Protein AF-0000000083415207 (afdb_homodimer)

Secondary structure (DSSP, 8-state):
-HHHHHHHSTT-TTPPPPPHHHHH-GGGGTT-TTT-TTHHHHHHHHTTPPPPS-S-PPPHHHHHHHHHHHHHHHHHHHTTSHHHHHHHHHHHHTTTT-B--BGGGTT-B-EEE-S-SSTTT-B-EEEETTTTEEE--SSHHHHTSBGGGTTTTHHHHHHHH-GGGPPPPP------GGG--/-HHHHHHHSTT-TTPPPPPHHHHH-GGGGTT-TTT-TTHHHHHHHHTTPPPPS-S-PPPHHHHHHHHHHHHHHHHHHHTTSHHHHHHHHHHHHTTTT-B--BGGG-S-B-EEE-S-SSTTT-B-EEEETTTTEEE--SSHHHHTSBGGGTTTTHHHHHHHH-GGGPPPPP------GGG--

InterPro domains:
  IPR000704 Casein kinase II, regulatory subunit [PF01214] (2-177)
  IPR000704 Casein kinase II, regulatory subunit [PR00472] (1-17)
  IPR000704 Casein kinase II, regulatory subunit [PR00472] (18-32)
  IPR000704 Casein kinase II, regulatory subunit [PR00472] (71-92)
  IPR000704 Casein kinase II, regulatory subunit [PR00472] (96-117)
  IPR000704 Casein kinase II, regulatory subunit [PR00472] (118-139)
  IPR000704 Casein kinase II, regulatory subunit [PR00472] (146-163)
  IPR000704 Casein kinase II, regulatory subunit [PS01101] (100-131)
  IPR000704 Casein kinase II, regulatory subunit [PTHR11740] (2-177)
  IPR000704 Casein kinase II, regulatory subunit [SM01085] (1-179)
  IPR016149 Casein kinase II, regulatory subunit, N-terminal [G3DSA:1.10.1820.10] (1-96)
  IPR035991 Casein kinase II subunit beta-like [SSF57798] (2-178)

Structure (mmCIF, N/CA/C/O backbone):
data_AF-0000000083415207-model_v1
#
loop_
_entity.id
_entity.type
_entity.pdbx_description
1 polymer 'Casein kinase II subunit beta'
#
loop_
_atom_site.group_PDB
_atom_site.id
_atom_site.type_symbol
_atom_site.label_atom_id
_atom_site.label_alt_id
_atom_site.label_comp_id
_atom_site.label_asym_id
_atom_site.label_entity_id
_atom_site.label_seq_id
_atom_site.pdbx_PDB_ins_code
_atom_site.Cartn_x
_atom_site.Cartn_y
_atom_site.Cartn_z
_atom_site.occupancy
_atom_site.B_iso_or_equiv
_atom_site.auth_seq_id
_atom_site.auth_comp_id
_atom_site.auth_asym_id
_atom_site.auth_atom_id
_atom_site.pdbx_PDB_model_num
ATOM 1 N N . ALA A 1 1 ? -7.41 17 28.047 1 91.94 1 ALA A N 1
ATOM 2 C CA . ALA A 1 1 ? -6.883 17.953 27.078 1 91.94 1 ALA A CA 1
ATOM 3 C C . ALA A 1 1 ? -7.156 17.5 25.656 1 91.94 1 ALA A C 1
ATOM 5 O O . ALA A 1 1 ? -7.074 16.297 25.344 1 91.94 1 ALA A O 1
ATOM 6 N N . TRP A 1 2 ? -7.668 18.375 24.875 1 97.12 2 TRP A N 1
ATOM 7 C CA . TRP A 1 2 ? -8.164 18.062 23.531 1 97.12 2 TRP A CA 1
ATOM 8 C C . TRP A 1 2 ? -7.039 17.547 22.641 1 97.12 2 TRP A C 1
ATOM 10 O O . TRP A 1 2 ? -7.23 16.578 21.891 1 97.12 2 TRP A O 1
ATOM 20 N N . ILE A 1 3 ? -5.844 18.125 22.781 1 98.19 3 ILE A N 1
ATOM 21 C CA . ILE A 1 3 ? -4.758 17.797 21.859 1 98.19 3 ILE A CA 1
ATOM 22 C C . ILE A 1 3 ? -4.328 16.344 22.062 1 98.19 3 ILE A C 1
ATOM 24 O O . ILE A 1 3 ? -4.305 15.57 21.094 1 98.19 3 ILE A O 1
ATOM 28 N N . PRO A 1 4 ? -3.973 15.914 23.281 1 97.88 4 PRO A N 1
ATOM 29 C CA . PRO A 1 4 ? -3.623 14.5 23.469 1 97.88 4 PRO A CA 1
ATOM 30 C C . PRO A 1 4 ? -4.754 13.555 23.062 1 97.88 4 PRO A C 1
ATOM 32 O O . PRO A 1 4 ? -4.504 12.492 22.484 1 97.88 4 PRO A O 1
ATOM 35 N N . TRP A 1 5 ? -5.938 13.945 23.375 1 97.5 5 TRP A N 1
ATOM 36 C CA . TRP A 1 5 ? -7.086 13.141 22.984 1 97.5 5 TRP A CA 1
ATOM 37 C C . TRP A 1 5 ? -7.148 12.977 21.469 1 97.5 5 TRP A C 1
ATOM 39 O O . TRP A 1 5 ? -7.301 11.859 20.953 1 97.5 5 TRP A O 1
ATOM 49 N N . PHE A 1 6 ? -7.102 14.078 20.734 1 98.06 6 PHE A N 1
ATOM 50 C CA . PHE A 1 6 ? -7.18 14.078 19.281 1 98.06 6 PHE A CA 1
ATOM 51 C C . PHE A 1 6 ? -6.086 13.195 18.688 1 98.06 6 PHE A C 1
ATOM 53 O O . PHE A 1 6 ? -6.355 12.375 17.797 1 98.06 6 PHE A O 1
ATOM 60 N N . CYS A 1 7 ? -4.824 13.32 19.188 1 97.75 7 CYS A N 1
ATOM 61 C CA . CYS A 1 7 ? -3.672 12.633 18.625 1 97.75 7 CYS A CA 1
ATOM 62 C C . CYS A 1 7 ? -3.719 11.141 18.938 1 97.75 7 CYS A C 1
ATOM 64 O O . CYS A 1 7 ? -3.035 10.344 18.297 1 97.75 7 CYS A O 1
ATOM 66 N N . LYS A 1 8 ? -4.527 10.758 19.875 1 96.56 8 LYS A N 1
ATOM 67 C CA . LYS A 1 8 ? -4.633 9.352 20.266 1 96.56 8 LYS A CA 1
ATOM 68 C C . LYS A 1 8 ? -5.773 8.656 19.531 1 96.56 8 LYS A C 1
ATOM 70 O O . LYS A 1 8 ? -5.875 7.426 19.562 1 96.56 8 LYS A O 1
ATOM 75 N N . GLN A 1 9 ? -6.562 9.453 18.844 1 96.69 9 GLN A N 1
ATOM 76 C CA . GLN A 1 9 ? -7.652 8.852 18.078 1 96.69 9 GLN A CA 1
ATOM 77 C C . GLN A 1 9 ? -7.109 7.98 16.953 1 96.69 9 GLN A C 1
ATOM 79 O O . GLN A 1 9 ? -6.094 8.312 16.328 1 96.69 9 GLN A O 1
ATOM 84 N N . ARG A 1 10 ? -7.859 6.875 16.641 1 96.31 10 ARG A N 1
ATOM 85 C CA . ARG A 1 10 ? -7.516 6.047 15.484 1 96.31 10 ARG A CA 1
ATOM 86 C C . ARG A 1 10 ? -7.535 6.863 14.203 1 96.31 10 ARG A C 1
ATOM 88 O O . ARG A 1 10 ? -8.484 7.602 13.938 1 96.31 10 ARG A O 1
ATOM 95 N N . GLY A 1 11 ? -6.441 6.797 13.484 1 97.19 11 GLY A N 1
ATOM 96 C CA . GLY A 1 11 ? -6.352 7.547 12.242 1 97.19 11 GLY A CA 1
ATOM 97 C C . GLY A 1 11 ? -5.523 8.812 12.367 1 97.19 11 GLY A C 1
ATOM 98 O O . GLY A 1 11 ? -5.133 9.406 11.367 1 97.19 11 GLY A O 1
ATOM 99 N N . ASN A 1 12 ? -5.293 9.203 13.586 1 97.94 12 ASN A N 1
ATOM 100 C CA . ASN A 1 12 ? -4.555 10.445 13.805 1 97.94 12 ASN A CA 1
ATOM 101 C C . ASN A 1 12 ? -3.119 10.172 14.242 1 97.94 12 ASN A C 1
ATOM 103 O O . ASN A 1 12 ? -2.447 11.062 14.766 1 97.94 12 ASN A O 1
ATOM 107 N N . GLU A 1 13 ? -2.658 8.93 13.984 1 97.56 13 GLU A N 1
ATOM 108 C CA . GLU A 1 13 ? -1.355 8.484 14.469 1 97.56 13 GLU A CA 1
ATOM 109 C C . GLU A 1 13 ? -0.225 9.281 13.82 1 97.56 13 GLU A C 1
ATOM 111 O O . GLU A 1 13 ? 0.864 9.398 14.391 1 97.56 13 GLU A O 1
ATOM 116 N N . PHE A 1 14 ? -0.529 9.906 12.672 1 98.62 14 PHE A N 1
ATOM 117 C CA . PHE A 1 14 ? 0.519 10.633 11.969 1 98.62 14 PHE A CA 1
ATOM 118 C C . PHE A 1 14 ? 0.828 11.945 12.672 1 98.62 14 PHE A C 1
ATOM 120 O O . PHE A 1 14 ? 1.913 12.508 12.5 1 98.62 14 PHE A O 1
ATOM 127 N N . PHE A 1 15 ? -0.102 12.477 13.461 1 98.88 15 PHE A N 1
ATOM 128 C CA . PHE A 1 15 ? 0.066 13.773 14.094 1 98.88 15 PHE A CA 1
ATOM 129 C C . PHE A 1 15 ? 0.983 13.672 15.312 1 98.88 15 PHE A C 1
ATOM 131 O O . PHE A 1 15 ? 1.015 12.641 15.984 1 98.88 15 PHE A O 1
ATOM 138 N N . CYS A 1 16 ? 1.728 14.602 15.523 1 98.81 16 CYS A N 1
ATOM 139 C CA . CYS A 1 16 ? 2.355 14.797 16.828 1 98.81 16 CYS A CA 1
ATOM 140 C C . CYS A 1 16 ? 1.629 15.859 17.625 1 98.81 16 CYS A C 1
ATOM 142 O O . CYS A 1 16 ? 0.787 16.578 17.094 1 98.81 16 CYS A O 1
ATOM 144 N N . GLU A 1 17 ? 1.893 15.867 18.875 1 98.75 17 GLU A N 1
ATOM 145 C CA . GLU A 1 17 ? 1.257 16.859 19.75 1 98.75 17 GLU A CA 1
ATOM 146 C C . GLU A 1 17 ? 1.955 18.203 19.656 1 98.75 17 GLU A C 1
ATOM 148 O O . GLU A 1 17 ? 3.135 18.328 19.984 1 98.75 17 GLU A O 1
ATOM 153 N N . VAL A 1 18 ? 1.217 19.172 19.172 1 98.75 18 VAL A N 1
ATOM 154 C CA . VAL A 1 18 ? 1.746 20.531 19.109 1 98.75 18 VAL A CA 1
ATOM 155 C C . VAL A 1 18 ? 1.811 21.125 20.516 1 98.75 18 VAL A C 1
ATOM 157 O O . VAL A 1 18 ? 0.855 21.031 21.281 1 98.75 18 VAL A O 1
ATOM 160 N N . ASP A 1 19 ? 2.914 21.781 20.781 1 98.12 19 ASP A N 1
ATOM 161 C CA . ASP A 1 19 ? 3.033 22.453 22.078 1 98.12 19 ASP A CA 1
ATOM 162 C C . ASP A 1 19 ? 2.014 23.578 22.203 1 98.12 19 ASP A C 1
ATOM 164 O O . ASP A 1 19 ? 1.874 24.406 21.312 1 98.12 19 ASP A O 1
ATOM 168 N N . GLU A 1 20 ? 1.385 23.641 23.359 1 96.94 20 GLU A N 1
ATOM 169 C CA . GLU A 1 20 ? 0.386 24.688 23.562 1 96.94 20 GLU A CA 1
ATOM 170 C C . GLU A 1 20 ? 1.01 26.078 23.453 1 96.94 20 GLU A C 1
ATOM 172 O O . GLU A 1 20 ? 0.375 27 22.953 1 96.94 20 GLU A O 1
ATOM 177 N N . ASP A 1 21 ? 2.23 26.203 23.984 1 97.25 21 ASP A N 1
ATOM 178 C CA . ASP A 1 21 ? 2.91 27.484 23.922 1 97.25 21 ASP A CA 1
ATOM 179 C C . ASP A 1 21 ? 3.031 27.969 22.469 1 97.25 21 ASP A C 1
ATOM 181 O O . ASP A 1 21 ? 2.955 29.172 22.203 1 97.25 21 ASP A O 1
ATOM 185 N N . TYR A 1 22 ? 3.236 27.062 21.578 1 98.38 22 TYR A N 1
ATOM 186 C CA . TYR A 1 22 ? 3.316 27.391 20.156 1 98.38 22 TYR A CA 1
ATOM 187 C C . TYR A 1 22 ? 1.992 27.953 19.656 1 98.38 22 TYR A C 1
ATOM 189 O O . TYR A 1 22 ? 1.97 28.922 18.891 1 98.38 22 TYR A O 1
ATOM 197 N N . ILE A 1 23 ? 0.921 27.375 20.094 1 98.06 23 ILE A N 1
ATOM 198 C CA . ILE A 1 23 ? -0.406 27.75 19.625 1 98.06 23 ILE A CA 1
ATOM 199 C C . ILE A 1 23 ? -0.823 29.078 20.25 1 98.06 23 ILE A C 1
ATOM 201 O O . ILE A 1 23 ? -1.54 29.859 19.641 1 98.06 23 ILE A O 1
ATOM 205 N N . HIS A 1 24 ? -0.327 29.359 21.453 1 96.62 24 HIS A N 1
ATOM 206 C CA . HIS A 1 24 ? -0.673 30.594 22.125 1 96.62 24 HIS A CA 1
ATOM 207 C C . HIS A 1 24 ? -0.024 31.797 21.438 1 96.62 24 HIS A C 1
ATOM 209 O O . HIS A 1 24 ? -0.47 32.938 21.609 1 96.62 24 HIS A O 1
ATOM 215 N N . ASP A 1 25 ? 1.032 31.547 20.719 1 96.75 25 ASP A N 1
ATOM 216 C CA . ASP A 1 25 ? 1.683 32.625 19.969 1 96.75 25 ASP A CA 1
ATOM 217 C C . ASP A 1 25 ? 0.901 32.969 18.703 1 96.75 25 ASP A C 1
ATOM 219 O O . ASP A 1 25 ? 0.961 32.219 17.719 1 96.75 25 ASP A O 1
ATOM 223 N N . LYS A 1 26 ? 0.283 34.062 18.656 1 94.19 26 LYS A N 1
ATOM 224 C CA . LYS A 1 26 ? -0.594 34.5 17.578 1 94.19 26 LYS A CA 1
ATOM 225 C C . LYS A 1 26 ? 0.169 34.594 16.25 1 94.19 26 LYS A C 1
ATOM 227 O O . LYS A 1 26 ? -0.413 34.406 15.18 1 94.19 26 LYS A O 1
ATOM 232 N N . PHE A 1 27 ? 1.432 34.844 16.375 1 95.69 27 PHE A N 1
ATOM 233 C CA . PHE A 1 27 ? 2.248 34.969 15.172 1 95.69 27 PHE A CA 1
ATOM 234 C C . PHE A 1 27 ? 2.234 33.656 14.391 1 95.69 27 PHE A C 1
ATOM 236 O O . PHE A 1 27 ? 2.215 33.656 13.156 1 95.69 27 PHE A O 1
ATOM 243 N N . ASN A 1 28 ? 2.281 32.562 15.125 1 96.81 28 ASN A N 1
ATOM 244 C CA . ASN A 1 28 ? 2.311 31.25 14.492 1 96.81 28 ASN A CA 1
ATOM 245 C C . ASN A 1 28 ? 0.979 30.922 13.82 1 96.81 28 ASN A C 1
ATOM 247 O O . ASN A 1 28 ? 0.892 29.984 13.031 1 96.81 28 ASN A O 1
ATOM 251 N N . LEU A 1 29 ? -0.089 31.656 14.047 1 97.12 29 LEU A N 1
ATOM 252 C CA . LEU A 1 29 ? -1.431 31.328 13.578 1 97.12 29 LEU A CA 1
ATOM 253 C C . LEU A 1 29 ? -1.877 32.312 12.5 1 97.12 29 LEU A C 1
ATOM 255 O O . LEU A 1 29 ? -3.008 32.219 12.008 1 97.12 29 LEU A O 1
ATOM 259 N N . ASN A 1 30 ? -0.987 33.188 12.055 1 94.44 30 ASN A N 1
ATOM 260 C CA . ASN A 1 30 ? -1.333 34.188 11.078 1 94.44 30 ASN A CA 1
ATOM 261 C C . ASN A 1 30 ? -1.922 33.594 9.812 1 94.44 30 ASN A C 1
ATOM 263 O O . ASN A 1 30 ? -1.4 32.594 9.289 1 94.44 30 ASN A O 1
ATOM 267 N N . PHE A 1 31 ? -3.064 34.125 9.367 1 93.5 31 PHE A N 1
ATOM 268 C CA . PHE A 1 31 ? -3.697 33.844 8.078 1 93.5 31 PHE A CA 1
ATOM 269 C C . PHE A 1 31 ? -4.43 32.5 8.109 1 93.5 31 PHE A C 1
ATOM 271 O O . PHE A 1 31 ? -4.93 32.031 7.082 1 93.5 31 PHE A O 1
ATOM 278 N N . LEU A 1 32 ? -4.582 31.828 9.281 1 95.88 32 LEU A N 1
ATOM 279 C CA . LEU A 1 32 ? -5.266 30.531 9.344 1 95.88 32 LEU A CA 1
ATOM 280 C C . LEU A 1 32 ? -6.773 30.734 9.492 1 95.88 32 LEU A C 1
ATOM 282 O O . LEU A 1 32 ? -7.547 29.797 9.234 1 95.88 32 LEU A O 1
ATOM 286 N N . ASP A 1 33 ? -7.16 31.938 9.945 1 93.88 33 ASP A N 1
ATOM 287 C CA . ASP A 1 33 ? -8.57 32.219 10.18 1 93.88 33 ASP A CA 1
ATOM 288 C C . ASP A 1 33 ? -9.359 32.219 8.875 1 93.88 33 ASP A C 1
ATOM 290 O O . ASP A 1 33 ? -10.555 31.922 8.867 1 93.88 33 ASP A O 1
ATOM 294 N N . SER A 1 34 ? -8.695 32.469 7.766 1 93.62 34 SER A N 1
ATOM 295 C CA . SER A 1 34 ? -9.367 32.5 6.469 1 93.62 34 SER A CA 1
ATOM 296 C C . SER A 1 34 ? -9.758 31.078 6.023 1 93.62 34 SER A C 1
ATOM 298 O O . SER A 1 34 ? -10.727 30.906 5.277 1 93.62 34 SER A O 1
ATOM 300 N N . ASP A 1 35 ? -9.133 30.047 6.504 1 93.94 35 ASP A N 1
ATOM 301 C CA . ASP A 1 35 ? -9.328 28.688 6.031 1 93.94 35 ASP A CA 1
ATOM 302 C C . ASP A 1 35 ? -10.258 27.906 6.961 1 93.94 35 ASP A C 1
ATOM 304 O O . ASP A 1 35 ? -10.703 26.812 6.625 1 93.94 35 ASP A O 1
ATOM 308 N N . VAL A 1 36 ? -10.555 28.484 8.125 1 95.88 36 VAL A N 1
ATOM 309 C CA . VAL A 1 36 ? -11.258 27.688 9.133 1 95.88 36 VAL A CA 1
ATOM 310 C C . VAL A 1 36 ? -12.508 28.438 9.602 1 95.88 36 VAL A C 1
ATOM 312 O O . VAL A 1 36 ? -12.43 29.578 10.047 1 95.88 36 VAL A O 1
ATOM 315 N N . SER A 1 37 ? -13.586 27.734 9.508 1 92.38 37 SER A N 1
ATOM 316 C CA . SER A 1 37 ? -14.812 28.25 10.094 1 92.38 37 SER A CA 1
ATOM 317 C C . SER A 1 37 ? -14.781 28.172 11.617 1 92.38 37 SER A C 1
ATOM 319 O O . SER A 1 37 ? -14.086 27.312 12.18 1 92.38 37 SER A O 1
ATOM 321 N N . ASN A 1 38 ? -15.516 29.156 12.25 1 91.88 38 ASN A N 1
ATOM 322 C CA . ASN A 1 38 ? -15.594 29.156 13.711 1 91.88 38 ASN A CA 1
ATOM 323 C C . ASN A 1 38 ? -14.203 29.156 14.344 1 91.88 38 ASN A C 1
ATOM 325 O O . ASN A 1 38 ? -13.93 28.391 15.258 1 91.88 38 ASN A O 1
ATOM 329 N N . TYR A 1 39 ? -13.359 29.938 13.758 1 94.5 39 TYR A N 1
ATOM 330 C CA . TYR A 1 39 ? -11.945 29.984 14.109 1 94.5 39 TYR A CA 1
ATOM 331 C C . TYR A 1 39 ? -11.758 30.156 15.609 1 94.5 39 TYR A C 1
ATOM 333 O O . TYR A 1 39 ? -11.078 29.375 16.266 1 94.5 39 TYR A O 1
ATOM 341 N N . ARG A 1 40 ? -12.344 31.156 16.188 1 92.69 40 ARG A N 1
ATOM 342 C CA . ARG A 1 40 ? -12.172 31.484 17.594 1 92.69 40 ARG A CA 1
ATOM 343 C C . ARG A 1 40 ? -12.625 30.328 18.484 1 92.69 40 ARG A C 1
ATOM 345 O O . ARG A 1 40 ? -11.914 29.922 19.406 1 92.69 40 ARG A O 1
ATOM 352 N N . ARG A 1 41 ? -13.789 29.797 18.188 1 93.31 41 ARG A N 1
ATOM 353 C CA . ARG A 1 41 ? -14.32 28.688 18.953 1 93.31 41 ARG A CA 1
ATOM 354 C C . ARG A 1 41 ? -13.453 27.438 18.812 1 93.31 41 ARG A C 1
ATOM 356 O O . ARG A 1 41 ? -13.266 26.688 19.766 1 93.31 41 ARG A O 1
ATOM 363 N N . SER A 1 42 ? -12.953 27.234 17.625 1 95.62 42 SER A N 1
ATOM 364 C CA . SER A 1 42 ? -12.07 26.094 17.375 1 95.62 42 SER A CA 1
ATOM 365 C C . SER A 1 42 ? -10.797 26.203 18.203 1 95.62 42 SER A C 1
ATOM 367 O O . SER A 1 42 ? -10.344 25.203 18.781 1 95.62 42 SER A O 1
ATOM 369 N N . LEU A 1 43 ? -10.289 27.406 18.25 1 95.75 43 LEU A N 1
ATOM 370 C CA . LEU A 1 43 ? -9.078 27.625 19.031 1 95.75 43 LEU A CA 1
ATOM 371 C C . LEU A 1 43 ? -9.344 27.375 20.516 1 95.75 43 LEU A C 1
ATOM 373 O O . LEU A 1 43 ? -8.5 26.781 21.203 1 95.75 43 LEU A O 1
ATOM 377 N N . GLU A 1 44 ? -10.508 27.766 20.969 1 94.38 44 GLU A N 1
ATOM 378 C CA . GLU A 1 44 ? -10.898 27.531 22.359 1 94.38 44 GLU A CA 1
ATOM 379 C C . GLU A 1 44 ? -11 26.031 22.656 1 94.38 44 GLU A C 1
ATOM 381 O O . GLU A 1 44 ? -10.578 25.578 23.734 1 94.38 44 GLU A O 1
ATOM 386 N N . VAL A 1 45 ? -11.523 25.297 21.719 1 95.12 45 VAL A N 1
ATOM 387 C CA . VAL A 1 45 ? -11.656 23.844 21.875 1 95.12 45 VAL A CA 1
ATOM 388 C C . VAL A 1 45 ? -10.273 23.203 21.969 1 95.12 45 VAL A C 1
ATOM 390 O O . VAL A 1 45 ? -10.008 22.422 22.875 1 95.12 45 VAL A O 1
ATOM 393 N N . ILE A 1 46 ? -9.344 23.625 21.078 1 97.44 46 ILE A N 1
ATOM 394 C CA . ILE A 1 46 ? -8.008 23.047 20.984 1 97.44 46 ILE A CA 1
ATOM 395 C C . ILE A 1 46 ? -7.234 23.328 22.266 1 97.44 46 ILE A C 1
ATOM 397 O O . ILE A 1 46 ? -6.523 22.453 22.766 1 97.44 46 ILE A O 1
ATOM 401 N N . LEU A 1 47 ? -7.453 24.5 22.781 1 96.56 47 LEU A N 1
ATOM 402 C CA . LEU A 1 47 ? -6.676 24.922 23.953 1 96.56 47 LEU A CA 1
ATOM 403 C C . LEU A 1 47 ? -7.426 24.641 25.234 1 96.56 47 LEU A C 1
ATOM 405 O O . LEU A 1 47 ? -6.957 25 26.328 1 96.56 47 LEU A O 1
ATOM 409 N N . ASP A 1 48 ? -8.57 23.953 25.109 1 94.75 48 ASP A N 1
ATOM 410 C CA . ASP A 1 48 ? -9.398 23.594 26.25 1 94.75 48 ASP A CA 1
ATOM 411 C C . ASP A 1 48 ? -9.789 24.828 27.062 1 94.75 48 ASP A C 1
ATOM 413 O O . ASP A 1 48 ? -9.656 24.844 28.281 1 94.75 48 ASP A O 1
ATOM 417 N N . LEU A 1 49 ? -10.141 25.844 26.375 1 89.56 49 LEU A N 1
ATOM 418 C CA . LEU A 1 49 ? -10.57 27.078 27.016 1 89.56 49 LEU A CA 1
ATOM 419 C C . LEU A 1 49 ? -12.086 27.141 27.109 1 89.56 49 LEU A C 1
ATOM 421 O O . LEU A 1 49 ? -12.797 26.531 26.312 1 89.56 49 LEU A O 1
ATOM 425 N N . GLU A 1 50 ? -12.547 27.75 28.094 1 85 50 GLU A N 1
ATOM 426 C CA . GLU A 1 50 ? -13.984 27.984 28.234 1 85 50 GLU A CA 1
ATOM 427 C C . GLU A 1 50 ? -14.5 28.938 27.172 1 85 50 GLU A C 1
ATOM 429 O O . GLU A 1 50 ? -13.875 29.953 26.875 1 85 50 GLU A O 1
ATOM 434 N N . PRO A 1 51 ? -15.664 28.406 26.516 1 82.19 51 PRO A N 1
ATOM 435 C CA . PRO A 1 51 ? -16.219 29.281 25.484 1 82.19 51 PRO A CA 1
ATOM 436 C C . PRO A 1 51 ? -16.562 30.672 26.016 1 82.19 51 PRO A C 1
ATOM 438 O O . PRO A 1 51 ? -17 30.797 27.172 1 82.19 51 PRO A O 1
ATOM 441 N N . GLU A 1 52 ? -16.172 31.625 25.344 1 73.81 52 GLU A N 1
ATOM 442 C CA . GLU A 1 52 ? -16.609 32.969 25.734 1 73.81 52 GLU A CA 1
ATOM 443 C C . GLU A 1 52 ? -18.109 33.156 25.5 1 73.81 52 GLU A C 1
ATOM 445 O O . GLU A 1 52 ? -18.688 32.531 24.594 1 73.81 52 GLU A O 1
ATOM 450 N N . SER A 1 53 ? -19.031 33.5 26.562 1 63.94 53 SER A N 1
ATOM 451 C CA . SER A 1 53 ? -20.453 33.594 26.828 1 63.94 53 SER A CA 1
ATOM 452 C C . SER A 1 53 ? -21.203 34.125 25.609 1 63.94 53 SER A C 1
ATOM 454 O O . SER A 1 53 ? -22.438 34.156 25.609 1 63.94 53 SER A O 1
ATOM 456 N N . GLY A 1 54 ? -20.531 34.156 24.406 1 59.19 54 GLY A N 1
ATOM 457 C CA . GLY A 1 54 ? -21.312 34.906 23.422 1 59.19 54 GLY A CA 1
ATOM 458 C C . GLY A 1 54 ? -22.156 34 22.531 1 59.19 54 GLY A C 1
ATOM 459 O O . GLY A 1 54 ? -22.812 33.062 23.016 1 59.19 54 GLY A O 1
ATOM 460 N N . SER A 1 55 ? -21.875 33.844 21.219 1 61.19 55 SER A N 1
ATOM 461 C CA . SER A 1 55 ? -22.703 33.375 20.109 1 61.19 55 SER A CA 1
ATOM 462 C C . SER A 1 55 ? -23.078 31.891 20.266 1 61.19 55 SER A C 1
ATOM 464 O O . SER A 1 55 ? -22.391 31.156 20.969 1 61.19 55 SER A O 1
ATOM 466 N N . ASP A 1 56 ? -24.344 31.531 19.859 1 66.88 56 ASP A N 1
ATOM 467 C CA . ASP A 1 56 ? -24.844 30.156 19.797 1 66.88 56 ASP A CA 1
ATOM 468 C C . ASP A 1 56 ? -23.812 29.219 19.188 1 66.88 56 ASP A C 1
ATOM 470 O O . ASP A 1 56 ? -23.375 29.438 18.047 1 66.88 56 ASP A O 1
ATOM 474 N N . PRO A 1 57 ? -23.297 28.406 20.047 1 72.88 57 PRO A N 1
ATOM 475 C CA . PRO A 1 57 ? -22.25 27.516 19.547 1 72.88 57 PRO A CA 1
ATOM 476 C C . PRO A 1 57 ? -22.703 26.703 18.344 1 72.88 57 PRO A C 1
ATOM 478 O O . PRO A 1 57 ? -23.875 26.312 18.25 1 72.88 57 PRO A O 1
ATOM 481 N N . PRO A 1 58 ? -21.953 26.75 17.297 1 82.44 58 PRO A N 1
ATOM 482 C CA . PRO A 1 58 ? -22.25 25.859 16.172 1 82.44 58 PRO A CA 1
ATOM 483 C C . PRO A 1 58 ? -22.484 24.406 16.625 1 82.44 58 PRO A C 1
ATOM 485 O O . PRO A 1 58 ? -22.141 24.062 17.766 1 82.44 58 PRO A O 1
ATOM 488 N N . PRO A 1 59 ? -23.203 23.688 15.789 1 88.38 59 PRO A N 1
ATOM 489 C CA . PRO A 1 59 ? -23.328 22.266 16.109 1 88.38 59 PRO A CA 1
ATOM 490 C C . PRO A 1 59 ? -22 21.609 16.469 1 88.38 59 PRO A C 1
ATOM 492 O O . PRO A 1 59 ? -20.969 21.938 15.867 1 88.38 59 PRO A O 1
ATOM 495 N N . GLU A 1 60 ? -22.031 20.734 17.344 1 87.25 60 GLU A N 1
ATOM 496 C CA . GLU A 1 60 ? -20.844 20.094 17.906 1 87.25 60 GLU A CA 1
ATOM 497 C C . GLU A 1 60 ? -20.016 19.438 16.797 1 87.25 60 GLU A C 1
ATOM 499 O O . GLU A 1 60 ? -18.781 19.516 16.828 1 87.25 60 GLU A O 1
ATOM 504 N N . GLY A 1 61 ? -20.719 18.844 15.883 1 91.56 61 GLY A N 1
ATOM 505 C CA . GLY A 1 61 ? -20.016 18.172 14.797 1 91.56 61 GLY A CA 1
ATOM 506 C C . GLY A 1 61 ? -19.234 19.141 13.914 1 91.56 61 GLY A C 1
ATOM 507 O O . GLY A 1 61 ? -18.078 18.859 13.562 1 91.56 61 GLY A O 1
ATOM 508 N N . GLU A 1 62 ? -19.844 20.172 13.617 1 92.81 62 GLU A N 1
ATOM 509 C CA . GLU A 1 62 ? -19.188 21.188 12.789 1 92.81 62 GLU A CA 1
ATOM 510 C C . GLU A 1 62 ? -18 21.812 13.508 1 92.81 62 GLU A C 1
ATOM 512 O O . GLU A 1 62 ? -16.953 22.047 12.906 1 92.81 62 GLU A O 1
ATOM 517 N N . LEU A 1 63 ? -18.203 22.141 14.797 1 93.94 63 LEU A N 1
ATOM 518 C CA . LEU A 1 63 ? -17.125 22.734 15.578 1 93.94 63 LEU A CA 1
ATOM 519 C C . LEU A 1 63 ? -15.938 21.797 15.688 1 93.94 63 LEU A C 1
ATOM 521 O O . LEU A 1 63 ? -14.781 22.219 15.57 1 93.94 63 LEU A O 1
ATOM 525 N N . GLU A 1 64 ? -16.25 20.5 15.898 1 94.75 64 GLU A N 1
ATOM 526 C CA . GLU A 1 64 ? -15.188 19.516 15.984 1 94.75 64 GLU A CA 1
ATOM 527 C C . GLU A 1 64 ? -14.398 19.438 14.68 1 94.75 64 GLU A C 1
ATOM 529 O O . GLU A 1 64 ? -13.164 19.375 14.695 1 94.75 64 GLU A O 1
ATOM 534 N N . GLN A 1 65 ? -15.094 19.484 13.625 1 96 65 GLN A N 1
ATOM 535 C CA . GLN A 1 65 ? -14.445 19.453 12.32 1 96 65 GLN A CA 1
ATOM 536 C C . GLN A 1 65 ? -13.57 20.672 12.102 1 96 65 GLN A C 1
ATOM 538 O O . GLN A 1 65 ? -12.461 20.578 11.57 1 96 65 GLN A O 1
ATOM 543 N N . SER A 1 66 ? -14.109 21.75 12.484 1 96.75 66 SER A N 1
ATOM 544 C CA . SER A 1 66 ? -13.359 23 12.359 1 96.75 66 SER A CA 1
ATOM 545 C C . SER A 1 66 ? -12.109 22.984 13.242 1 96.75 66 SER A C 1
ATOM 547 O O . SER A 1 66 ? -11.047 23.438 12.82 1 96.75 66 SER A O 1
ATOM 549 N N . ALA A 1 67 ? -12.258 22.484 14.43 1 97.19 67 ALA A N 1
ATOM 550 C CA . ALA A 1 67 ? -11.117 22.406 15.344 1 97.19 67 ALA A CA 1
ATOM 551 C C . ALA A 1 67 ? -10.039 21.484 14.781 1 97.19 67 ALA A C 1
ATOM 553 O O . ALA A 1 67 ? -8.852 21.797 14.859 1 97.19 67 ALA A O 1
ATOM 554 N N . GLN A 1 68 ? -10.453 20.406 14.219 1 98 68 GLN A N 1
ATOM 555 C CA . GLN A 1 68 ? -9.508 19.469 13.617 1 98 68 GLN A CA 1
ATOM 556 C C . GLN A 1 68 ? -8.766 20.109 12.453 1 98 68 GLN A C 1
ATOM 558 O O . GLN A 1 68 ? -7.547 19.953 12.32 1 98 68 GLN A O 1
ATOM 563 N N . LYS A 1 69 ? -9.516 20.797 11.656 1 98.31 69 LYS A N 1
ATOM 564 C CA . LYS A 1 69 ? -8.898 21.469 10.516 1 98.31 69 LYS A CA 1
ATOM 565 C C . LYS A 1 69 ? -7.887 22.516 10.984 1 98.31 69 LYS A C 1
ATOM 567 O O . LYS A 1 69 ? -6.766 22.578 10.469 1 98.31 69 LYS A O 1
ATOM 572 N N . LEU A 1 70 ? -8.297 23.312 11.938 1 98.31 70 LEU A N 1
ATOM 573 C CA . LEU A 1 70 ? -7.391 24.312 12.477 1 98.31 70 LEU A CA 1
ATOM 574 C C . LEU A 1 70 ? -6.137 23.672 13.062 1 98.31 70 LEU A C 1
ATOM 576 O O . LEU A 1 70 ? -5.02 24.109 12.781 1 98.31 70 LEU A O 1
ATOM 580 N N . TYR A 1 71 ? -6.355 22.656 13.844 1 98.75 71 TYR A N 1
ATOM 581 C CA . TYR A 1 71 ? -5.215 21.969 14.438 1 98.75 71 TYR A CA 1
ATOM 582 C C . TYR A 1 71 ? -4.273 21.453 13.359 1 98.75 71 TYR A C 1
ATOM 584 O O . TYR A 1 71 ? -3.053 21.562 13.484 1 98.75 71 TYR A O 1
ATOM 592 N N . GLY A 1 72 ? -4.82 20.859 12.312 1 98.75 72 GLY A N 1
ATOM 593 C CA . GLY A 1 72 ? -4.02 20.359 11.203 1 98.75 72 GLY A CA 1
ATOM 594 C C . GLY A 1 72 ? -3.152 21.438 10.57 1 98.75 72 GLY A C 1
ATOM 595 O O . GLY A 1 72 ? -1.972 21.203 10.305 1 98.75 72 GLY A O 1
ATOM 596 N N . LEU A 1 73 ? -3.746 22.547 10.367 1 98.69 73 LEU A N 1
ATOM 597 C CA . LEU A 1 73 ? -3.021 23.656 9.727 1 98.69 73 LEU A CA 1
ATOM 598 C C . LEU A 1 73 ? -1.935 24.188 10.656 1 98.69 73 LEU A C 1
ATOM 600 O O . LEU A 1 73 ? -0.848 24.547 10.195 1 98.69 73 LEU A O 1
ATOM 604 N N . ILE A 1 74 ? -2.197 24.219 11.914 1 98.69 74 ILE A N 1
ATOM 605 C CA . ILE A 1 74 ? -1.185 24.625 12.883 1 98.69 74 ILE A CA 1
ATOM 606 C C . ILE A 1 74 ? -0.057 23.594 12.898 1 98.69 74 ILE A C 1
ATOM 608 O O . ILE A 1 74 ? 1.122 23.953 12.922 1 98.69 74 ILE A O 1
ATOM 612 N N . HIS A 1 75 ? -0.484 22.359 12.891 1 98.88 75 HIS A N 1
ATOM 613 C CA . HIS A 1 75 ? 0.452 21.25 12.906 1 98.88 75 HIS A CA 1
ATOM 614 C C . HIS A 1 75 ? 1.441 21.328 11.75 1 98.88 75 HIS A C 1
ATOM 616 O O . HIS A 1 75 ? 2.641 21.109 11.938 1 98.88 75 HIS A O 1
ATOM 622 N N . ALA A 1 76 ? 0.976 21.672 10.609 1 98.69 76 ALA A N 1
ATOM 623 C CA . ALA A 1 76 ? 1.804 21.766 9.406 1 98.69 76 ALA A CA 1
ATOM 624 C C . ALA A 1 76 ? 2.939 22.766 9.602 1 98.69 76 ALA A C 1
ATOM 626 O O . ALA A 1 76 ? 4.043 22.562 9.094 1 98.69 76 ALA A O 1
ATOM 627 N N . ARG A 1 77 ? 2.67 23.766 10.273 1 98.56 77 ARG A N 1
ATOM 628 C CA . ARG A 1 77 ? 3.686 24.781 10.547 1 98.56 77 ARG A CA 1
ATOM 629 C C . ARG A 1 77 ? 4.605 24.344 11.68 1 98.56 77 ARG A C 1
ATOM 631 O O . ARG A 1 77 ? 5.82 24.547 11.617 1 98.56 77 ARG A O 1
ATOM 638 N N . PHE A 1 78 ? 4.027 23.781 12.648 1 98.81 78 PHE A N 1
ATOM 639 C CA . PHE A 1 78 ? 4.754 23.375 13.844 1 98.81 78 PHE A CA 1
ATOM 640 C C . PHE A 1 78 ? 5.848 22.359 13.5 1 98.81 78 PHE A C 1
ATOM 642 O O . PHE A 1 78 ? 6.957 22.438 14.031 1 98.81 78 PHE A O 1
ATOM 649 N N . ILE A 1 79 ? 5.602 21.438 12.562 1 98.69 79 ILE A N 1
ATOM 650 C CA . ILE A 1 79 ? 6.531 20.344 12.281 1 98.69 79 ILE A CA 1
ATOM 651 C C . ILE A 1 79 ? 7.691 20.859 11.43 1 98.69 79 ILE A C 1
ATOM 653 O O . ILE A 1 79 ? 8.609 20.109 11.094 1 98.69 79 ILE A O 1
ATOM 657 N N . LEU A 1 80 ? 7.688 22.109 11.133 1 97.94 80 LEU A N 1
ATOM 658 C CA . LEU A 1 80 ? 8.82 22.734 10.445 1 97.94 80 LEU A CA 1
ATOM 659 C C . LEU A 1 80 ? 9.75 23.406 11.438 1 97.94 80 LEU A C 1
ATOM 661 O O . LEU A 1 80 ? 10.82 23.891 11.055 1 97.94 80 LEU A O 1
ATOM 665 N N . THR A 1 81 ? 9.359 23.453 12.711 1 98.06 81 THR A N 1
ATOM 666 C CA . THR A 1 81 ? 10.242 23.938 13.766 1 98.06 81 THR A CA 1
ATOM 667 C C . THR A 1 81 ? 11.172 22.812 14.234 1 98.06 81 THR A C 1
ATOM 669 O O . THR A 1 81 ? 10.961 21.641 13.922 1 98.06 81 THR A O 1
ATOM 672 N N . ASN A 1 82 ? 12.203 23.25 15.023 1 97.69 82 ASN A N 1
ATOM 673 C CA . ASN A 1 82 ? 13.117 22.25 15.562 1 97.69 82 ASN A CA 1
ATOM 674 C C . ASN A 1 82 ? 12.398 21.281 16.5 1 97.69 82 ASN A C 1
ATOM 676 O O . ASN A 1 82 ? 12.625 20.062 16.438 1 97.69 82 ASN A O 1
ATOM 680 N N . ARG A 1 83 ? 11.57 21.859 17.328 1 98.31 83 ARG A N 1
ATOM 681 C CA . ARG A 1 83 ? 10.812 21.047 18.281 1 98.31 83 ARG A CA 1
ATOM 682 C C . ARG A 1 83 ? 9.906 20.062 17.547 1 98.31 83 ARG A C 1
ATOM 684 O O . ARG A 1 83 ? 9.867 18.875 17.875 1 98.31 83 ARG A O 1
ATOM 691 N N . GLY A 1 84 ? 9.125 20.5 16.578 1 98.62 84 GLY A N 1
ATOM 692 C CA . GLY A 1 84 ? 8.266 19.656 15.773 1 98.62 84 GLY A CA 1
ATOM 693 C C . GLY A 1 84 ? 9.023 18.594 15.008 1 98.62 84 GLY A C 1
ATOM 694 O O . GLY A 1 84 ? 8.602 17.438 14.938 1 98.62 84 GLY A O 1
ATOM 695 N N . ILE A 1 85 ? 10.156 18.938 14.461 1 98.56 85 ILE A N 1
ATOM 696 C CA . ILE A 1 85 ? 11 18.016 13.711 1 98.56 85 ILE A CA 1
ATOM 697 C C . ILE A 1 85 ? 11.492 16.906 14.633 1 98.56 85 ILE A C 1
ATOM 699 O O . ILE A 1 85 ? 11.492 15.727 14.25 1 98.56 85 ILE A O 1
ATOM 703 N N . ASP A 1 86 ? 11.883 17.297 15.812 1 98.56 86 ASP A N 1
ATOM 704 C CA . ASP A 1 86 ? 12.359 16.297 16.766 1 98.56 86 ASP A CA 1
ATOM 705 C C . ASP A 1 86 ? 11.258 15.297 17.109 1 98.56 86 ASP A C 1
ATOM 707 O O . ASP A 1 86 ? 11.516 14.094 17.188 1 98.56 86 ASP A O 1
ATOM 711 N N . LEU A 1 87 ? 10.078 15.773 17.344 1 98.69 87 LEU A N 1
ATOM 712 C CA . LEU A 1 87 ? 8.961 14.891 17.656 1 98.69 87 LEU A CA 1
ATOM 713 C C . LEU A 1 87 ? 8.648 13.961 16.484 1 98.69 87 LEU A C 1
ATOM 715 O O . LEU A 1 87 ? 8.438 12.766 16.688 1 98.69 87 LEU A O 1
ATOM 719 N N . MET A 1 88 ? 8.648 14.477 15.289 1 98.81 88 MET A N 1
ATOM 720 C CA . MET A 1 88 ? 8.328 13.695 14.094 1 98.81 88 MET A CA 1
ATOM 721 C C . MET A 1 88 ? 9.453 12.719 13.766 1 98.81 88 MET A C 1
ATOM 723 O O . MET A 1 88 ? 9.203 11.633 13.25 1 98.81 88 MET A O 1
ATOM 727 N N . LEU A 1 89 ? 10.688 13.172 14.07 1 98.69 89 LEU A N 1
ATOM 728 C CA . LEU A 1 89 ? 11.828 12.273 13.883 1 98.69 89 LEU A CA 1
ATOM 729 C C . LEU A 1 89 ? 11.688 11.031 14.758 1 98.69 89 LEU A C 1
ATOM 731 O O . LEU A 1 89 ? 11.969 9.922 14.305 1 98.69 89 LEU A O 1
ATOM 735 N N . GLU A 1 90 ? 11.305 11.211 15.938 1 98.5 90 GLU A N 1
ATOM 736 C CA . GLU A 1 90 ? 11.086 10.078 16.844 1 98.5 90 GLU A CA 1
ATOM 737 C C . GLU A 1 90 ? 10.055 9.109 16.266 1 98.5 90 GLU A C 1
ATOM 739 O O . GLU A 1 90 ? 10.266 7.891 16.281 1 98.5 90 GLU A O 1
ATOM 744 N N . LYS A 1 91 ? 8.984 9.633 15.789 1 98.56 91 LYS A N 1
ATOM 745 C CA . LYS A 1 91 ? 7.945 8.812 15.172 1 98.56 91 LYS A CA 1
ATOM 746 C C . LYS A 1 91 ? 8.484 8.078 13.953 1 98.56 91 LYS A C 1
ATOM 748 O O . LYS A 1 91 ? 8.18 6.898 13.75 1 98.56 91 LYS A O 1
ATOM 753 N N . TYR A 1 92 ? 9.258 8.75 13.164 1 98.56 92 TYR A N 1
ATOM 754 C CA . TYR A 1 92 ? 9.883 8.18 11.977 1 98.56 92 TYR A CA 1
ATOM 755 C C . TYR A 1 92 ? 10.781 7.008 12.344 1 98.56 92 TYR A C 1
ATOM 757 O O . TYR A 1 92 ? 10.703 5.941 11.727 1 98.56 92 TYR A O 1
ATOM 765 N N . GLN A 1 93 ? 11.57 7.188 13.32 1 98.12 93 GLN A N 1
ATOM 766 C CA . GLN A 1 93 ? 12.516 6.164 13.758 1 98.12 93 GLN A CA 1
ATOM 767 C C . GLN A 1 93 ? 11.789 4.945 14.32 1 98.12 93 GLN A C 1
ATOM 769 O O . GLN A 1 93 ? 12.281 3.818 14.203 1 98.12 93 GLN A O 1
ATOM 774 N N . LYS A 1 94 ? 10.617 5.188 14.875 1 97.81 94 LYS A N 1
ATOM 775 C CA . LYS A 1 94 ? 9.812 4.102 15.43 1 97.81 94 LYS A CA 1
ATOM 776 C C . LYS A 1 94 ? 8.969 3.436 14.352 1 97.81 94 LYS A C 1
ATOM 778 O O . LYS A 1 94 ? 8.281 2.447 14.609 1 97.81 94 LYS A O 1
ATOM 783 N N . GLY A 1 95 ? 8.945 4.012 13.18 1 97.69 95 GLY A N 1
ATOM 784 C CA . GLY A 1 95 ? 8.172 3.455 12.078 1 97.69 95 GLY A CA 1
ATOM 785 C C . GLY A 1 95 ? 6.684 3.699 12.203 1 97.69 95 GLY A C 1
ATOM 786 O O . GLY A 1 95 ? 5.875 2.922 11.695 1 97.69 95 GLY A O 1
ATOM 787 N N . GLU A 1 96 ? 6.328 4.75 12.891 1 97.94 96 GLU A N 1
ATOM 788 C CA . GLU A 1 96 ? 4.922 5 13.18 1 97.94 96 GLU A CA 1
ATOM 789 C C . GLU A 1 96 ? 4.164 5.434 11.93 1 97.94 96 GLU A C 1
ATOM 791 O O . GLU A 1 96 ? 2.932 5.391 11.898 1 97.94 96 GLU A O 1
ATOM 796 N N . PHE A 1 97 ? 4.879 5.828 10.883 1 98.5 97 PHE A N 1
ATOM 797 C CA . PHE A 1 97 ? 4.223 6.281 9.664 1 98.5 97 PHE A CA 1
ATOM 798 C C . PHE A 1 97 ? 4.105 5.141 8.656 1 98.5 97 PHE A C 1
ATOM 800 O O . PHE A 1 97 ? 3.531 5.312 7.582 1 98.5 97 PHE A O 1
ATOM 807 N N . GLY A 1 98 ? 4.73 4.027 9.016 1 97.81 98 GLY A N 1
ATOM 808 C CA . GLY A 1 98 ? 4.699 2.881 8.117 1 97.81 98 GLY A CA 1
ATOM 809 C C . GLY A 1 98 ? 5.996 2.682 7.359 1 97.81 98 GLY A C 1
ATOM 810 O O . GLY A 1 98 ? 7.027 3.254 7.719 1 97.81 98 GLY A O 1
ATOM 811 N N . THR A 1 99 ? 5.867 1.787 6.336 1 98 99 THR A N 1
ATOM 812 C CA . THR A 1 99 ? 7.039 1.451 5.539 1 98 99 THR A CA 1
ATOM 813 C C . THR A 1 99 ? 6.723 1.541 4.047 1 98 99 THR A C 1
ATOM 815 O O . THR A 1 99 ? 5.559 1.479 3.648 1 98 99 THR A O 1
ATOM 818 N N . CYS A 1 100 ? 7.754 1.722 3.258 1 97.62 100 CYS A N 1
ATOM 819 C CA . CYS A 1 100 ? 7.613 1.804 1.809 1 97.62 100 CYS A CA 1
ATOM 820 C C . CYS A 1 100 ? 7.066 0.499 1.239 1 97.62 100 CYS A C 1
ATOM 822 O O . CYS A 1 100 ? 7.566 -0.581 1.56 1 97.62 100 CYS A O 1
ATOM 824 N N . PRO A 1 101 ? 6.031 0.59 0.396 1 97.31 101 PRO A N 1
ATOM 825 C CA . PRO A 1 101 ? 5.477 -0.63 -0.195 1 97.31 101 PRO A CA 1
ATOM 826 C C . PRO A 1 101 ? 6.367 -1.213 -1.291 1 97.31 101 PRO A C 1
ATOM 828 O O . PRO A 1 101 ? 6.172 -2.357 -1.705 1 97.31 101 PRO A O 1
ATOM 831 N N . ARG A 1 102 ? 7.246 -0.448 -1.835 1 96.19 102 ARG A N 1
ATOM 832 C CA . ARG A 1 102 ? 8.148 -0.923 -2.879 1 96.19 102 ARG A CA 1
ATOM 833 C C . ARG A 1 102 ? 9.062 -2.021 -2.354 1 96.19 102 ARG A C 1
ATOM 835 O O . ARG A 1 102 ? 9.781 -1.821 -1.373 1 96.19 102 ARG A O 1
ATOM 842 N N . VAL A 1 103 ? 9.117 -3.117 -3.012 1 96.38 103 VAL A N 1
ATOM 843 C CA . VAL A 1 103 ? 9.828 -4.301 -2.543 1 96.38 103 VAL A CA 1
ATOM 844 C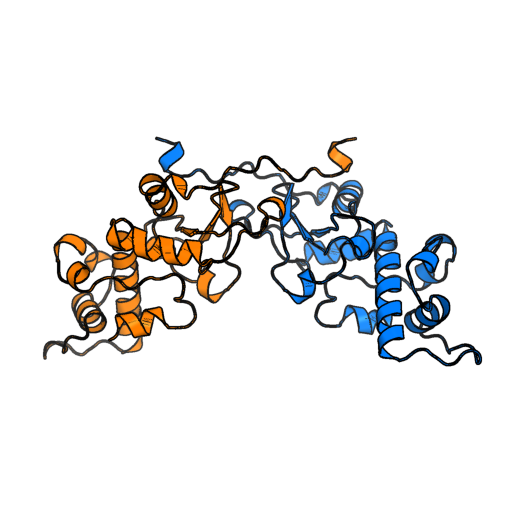 C . VAL A 1 103 ? 11.312 -3.973 -2.342 1 96.38 103 VAL A C 1
ATOM 846 O O . VAL A 1 103 ? 11.898 -4.34 -1.323 1 96.38 103 VAL A O 1
ATOM 849 N N . PHE A 1 104 ? 11.883 -3.254 -3.184 1 94.5 104 PHE A N 1
ATOM 850 C CA . PHE A 1 104 ? 13.336 -3.086 -3.197 1 94.5 104 PHE A CA 1
ATOM 851 C C . PHE A 1 104 ? 13.758 -1.977 -2.244 1 94.5 104 PHE A C 1
ATOM 853 O O . PHE A 1 104 ? 14.953 -1.683 -2.117 1 94.5 104 PHE A O 1
ATOM 860 N N . CYS A 1 105 ? 12.828 -1.355 -1.565 1 96.06 105 CYS A N 1
ATOM 861 C CA . CYS A 1 105 ? 13.164 -0.393 -0.521 1 96.06 105 CYS A CA 1
ATOM 862 C C . CYS A 1 105 ? 13.305 -1.082 0.832 1 96.06 105 CYS A C 1
ATOM 864 O O . CYS A 1 105 ? 13.648 -0.443 1.825 1 96.06 105 CYS A O 1
ATOM 866 N N . GLN A 1 106 ? 12.969 -2.387 0.822 1 94.44 106 GLN A N 1
ATOM 867 C CA . GLN A 1 106 ? 13.227 -3.246 1.973 1 94.44 106 GLN A CA 1
ATOM 868 C C . GLN A 1 106 ? 12.609 -2.662 3.242 1 94.44 106 GLN A C 1
ATOM 870 O O . GLN A 1 106 ? 13.297 -2.504 4.254 1 94.44 106 GLN A O 1
ATOM 875 N N . ARG A 1 107 ? 11.367 -2.238 3.158 1 95.88 107 ARG A N 1
ATOM 876 C CA . ARG A 1 107 ? 10.555 -1.794 4.285 1 95.88 107 ARG A CA 1
ATOM 877 C C . ARG A 1 107 ? 11.148 -0.549 4.934 1 95.88 107 ARG A C 1
ATOM 879 O O . ARG A 1 107 ? 11.172 -0.432 6.16 1 95.88 107 ARG A O 1
ATOM 886 N N . GLN A 1 108 ? 11.695 0.335 4.102 1 97.25 108 GLN A N 1
ATOM 887 C CA . GLN A 1 108 ? 12.18 1.629 4.566 1 97.25 108 GLN A CA 1
ATOM 888 C C . GLN A 1 108 ? 11.062 2.424 5.242 1 97.25 108 GLN A C 1
ATOM 890 O O . GLN A 1 108 ? 9.953 2.52 4.715 1 97.25 108 GLN A O 1
ATOM 895 N N . SER A 1 109 ? 11.336 2.965 6.453 1 98.44 109 SER A N 1
ATOM 896 C CA . SER A 1 109 ? 10.383 3.85 7.113 1 98.44 109 SER A CA 1
ATOM 897 C C . SER A 1 109 ? 10.07 5.066 6.246 1 98.44 109 SER A C 1
ATOM 899 O O . SER A 1 109 ? 10.961 5.625 5.602 1 98.44 109 SER A O 1
ATOM 901 N N . VAL A 1 110 ? 8.797 5.504 6.309 1 98.69 110 VAL A N 1
ATOM 902 C CA . VAL A 1 110 ? 8.359 6.578 5.426 1 98.69 110 VAL A CA 1
ATOM 903 C C . VAL A 1 110 ? 7.922 7.781 6.258 1 98.69 110 VAL A C 1
ATOM 905 O O . VAL A 1 110 ? 7.844 7.699 7.484 1 98.69 110 VAL A O 1
ATOM 908 N N . LEU A 1 111 ? 7.746 8.875 5.594 1 98.69 111 LEU A N 1
ATOM 909 C CA . LEU A 1 111 ? 7.301 10.125 6.199 1 98.69 111 LEU A CA 1
ATOM 910 C C . LEU A 1 111 ? 6.008 10.617 5.555 1 98.69 111 LEU A C 1
ATOM 912 O O . LEU A 1 111 ? 5.812 10.453 4.348 1 98.69 111 LEU A O 1
ATOM 916 N N . PRO A 1 112 ? 5.121 11.227 6.387 1 98.75 112 PRO A N 1
ATOM 917 C CA . PRO A 1 112 ? 3.941 11.836 5.766 1 98.75 112 PRO A CA 1
ATOM 918 C C . PRO A 1 112 ? 4.285 13.07 4.938 1 98.75 112 PRO A C 1
ATOM 920 O O . PRO A 1 112 ? 5.227 13.797 5.262 1 98.75 112 PRO A O 1
ATOM 923 N N . ILE A 1 113 ? 3.51 13.289 3.848 1 98.31 113 ILE A N 1
ATOM 924 C CA . ILE A 1 113 ? 3.73 14.445 2.984 1 98.31 113 ILE A CA 1
AT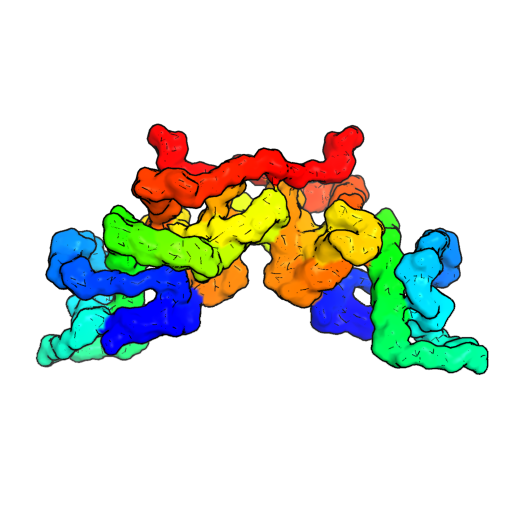OM 925 C C . ILE A 1 113 ? 2.42 14.844 2.307 1 98.31 113 ILE A C 1
ATOM 927 O O . ILE A 1 113 ? 1.568 13.992 2.043 1 98.31 113 ILE A O 1
ATOM 931 N N . GLY A 1 114 ? 2.227 16.094 2.186 1 97.69 114 GLY A N 1
ATOM 932 C CA . GLY A 1 114 ? 1.187 16.594 1.298 1 97.69 114 GLY A CA 1
ATOM 933 C C . GLY A 1 114 ? 1.695 16.922 -0.092 1 97.69 114 GLY A C 1
ATOM 934 O O . GLY A 1 114 ? 2.861 17.281 -0.262 1 97.69 114 GLY A O 1
ATOM 935 N N . LEU A 1 115 ? 0.806 16.812 -1.086 1 95.62 115 LEU A N 1
ATOM 936 C CA . LEU A 1 115 ? 1.166 17.203 -2.445 1 95.62 115 LEU A CA 1
ATOM 937 C C . LEU A 1 115 ? 0.691 18.609 -2.754 1 95.62 115 LEU A C 1
ATOM 939 O O . LEU A 1 115 ? 0.995 19.156 -3.818 1 95.62 115 LEU A O 1
ATOM 943 N N . SER A 1 116 ? -0.05 19.172 -1.856 1 96.06 116 SER A N 1
ATOM 944 C CA . SER A 1 116 ? -0.516 20.547 -1.888 1 96.06 116 SER A CA 1
ATOM 945 C C . SER A 1 116 ? -0.563 21.156 -0.486 1 96.06 116 SER A C 1
ATOM 947 O O . SER A 1 116 ? -0.896 20.469 0.479 1 96.06 116 SER A O 1
ATOM 949 N N . ASP A 1 117 ? -0.293 22.422 -0.387 1 95.5 117 ASP A N 1
ATOM 950 C CA . ASP A 1 117 ? -0.355 23.109 0.9 1 95.5 117 ASP A CA 1
ATOM 951 C C . ASP A 1 117 ? -1.737 23.719 1.135 1 95.5 117 ASP A C 1
ATOM 953 O O . ASP A 1 117 ? -2.004 24.266 2.201 1 95.5 117 ASP A O 1
ATOM 957 N N . ASN A 1 118 ? -2.586 23.578 0.192 1 96.38 118 ASN A N 1
ATOM 958 C CA . ASN A 1 118 ? -3.939 24.125 0.313 1 96.38 118 ASN A CA 1
ATOM 959 C C . ASN A 1 118 ? -4.898 23.078 0.893 1 96.38 118 ASN A C 1
ATOM 961 O O . ASN A 1 118 ? -5.062 22 0.333 1 96.38 118 ASN A O 1
ATOM 965 N N . PRO A 1 119 ? -5.578 23.469 1.968 1 97 119 PRO A N 1
ATOM 966 C CA . PRO A 1 119 ? -6.504 22.516 2.582 1 97 119 PRO A CA 1
ATOM 967 C C . PRO A 1 119 ? -7.613 22.078 1.632 1 97 119 PRO A C 1
ATOM 969 O O . PRO A 1 119 ? -8.172 22.891 0.9 1 97 119 PRO A O 1
ATOM 972 N N . GLY A 1 120 ? -7.887 20.812 1.629 1 96.75 120 GLY A N 1
ATOM 973 C CA . GLY A 1 120 ? -8.984 20.266 0.848 1 96.75 120 GLY A CA 1
ATOM 974 C C . GLY A 1 120 ? -8.578 19.875 -0.558 1 96.75 120 GLY A C 1
ATOM 975 O O . GLY A 1 120 ? -9.375 19.297 -1.306 1 96.75 120 GLY A O 1
ATOM 976 N N . GLU A 1 121 ? -7.359 20.109 -0.967 1 97.25 121 GLU A N 1
ATOM 977 C CA . GLU A 1 121 ? -6.938 19.875 -2.346 1 97.25 121 GLU A CA 1
ATOM 978 C C . GLU A 1 121 ? -6.465 18.438 -2.545 1 97.25 121 GLU A C 1
ATOM 980 O O . GLU A 1 121 ? -6.75 17.828 -3.576 1 97.25 121 GLU A O 1
ATOM 985 N N . ASP A 1 122 ? -5.691 17.969 -1.623 1 97.19 122 ASP A N 1
ATOM 986 C CA . ASP A 1 122 ? -5.164 16.609 -1.69 1 97.19 122 ASP A CA 1
ATOM 987 C C . ASP A 1 122 ? -5.121 15.961 -0.305 1 97.19 122 ASP A C 1
ATOM 989 O O . ASP A 1 122 ? -5.203 16.656 0.709 1 97.19 122 ASP A O 1
ATOM 993 N N . LEU A 1 123 ? -5 14.648 -0.328 1 98.31 123 LEU A N 1
ATOM 994 C CA . LEU A 1 123 ? -4.887 13.875 0.904 1 98.31 123 LEU A CA 1
ATOM 995 C C . LEU A 1 123 ? -3.426 13.562 1.221 1 98.31 123 LEU A C 1
ATOM 997 O O . LEU A 1 123 ? -2.543 13.812 0.396 1 98.31 123 LEU A O 1
ATOM 1001 N N . VAL A 1 124 ? -3.232 13.133 2.42 1 98.62 124 VAL A N 1
ATOM 1002 C CA . VAL A 1 124 ? -1.868 12.852 2.855 1 98.62 124 VAL A CA 1
ATOM 1003 C C . VAL A 1 124 ? -1.321 11.648 2.094 1 98.62 124 VAL A C 1
ATOM 1005 O O . VAL A 1 124 ? -2.062 10.711 1.788 1 98.62 124 VAL A O 1
ATOM 1008 N N . ARG A 1 125 ? -0.065 11.695 1.773 1 98.38 125 ARG A N 1
ATOM 1009 C CA . ARG A 1 125 ? 0.698 10.586 1.213 1 98.38 125 ARG A CA 1
ATOM 1010 C C . ARG A 1 125 ? 1.9 10.25 2.09 1 98.38 125 ARG A C 1
ATOM 1012 O O . ARG A 1 125 ? 2.137 10.906 3.105 1 98.38 125 ARG A O 1
ATOM 1019 N N . ILE A 1 126 ? 2.539 9.172 1.741 1 98.5 126 ILE A N 1
ATOM 1020 C CA . ILE A 1 126 ? 3.77 8.828 2.445 1 98.5 126 ILE A CA 1
ATOM 1021 C C . ILE A 1 126 ? 4.953 8.906 1.484 1 98.5 126 ILE A C 1
ATOM 1023 O O . ILE A 1 126 ? 4.836 8.547 0.311 1 98.5 126 ILE A O 1
ATOM 1027 N N . PHE A 1 127 ? 6.02 9.508 1.966 1 98.12 127 PHE A N 1
ATOM 1028 C CA . PHE A 1 127 ? 7.254 9.727 1.219 1 98.12 127 PHE A CA 1
ATOM 1029 C C . PHE A 1 127 ? 8.328 8.734 1.657 1 98.12 127 PHE A C 1
ATOM 1031 O O . PHE A 1 127 ? 8.617 8.609 2.85 1 98.12 127 PHE A O 1
ATOM 1038 N N . CYS A 1 128 ? 8.891 7.969 0.681 1 97.06 128 CYS A N 1
ATOM 1039 C CA . CYS A 1 128 ? 10.031 7.105 0.965 1 97.06 128 CYS A CA 1
ATOM 1040 C C . CYS A 1 128 ? 11.344 7.809 0.634 1 97.06 128 CYS A C 1
ATOM 1042 O O . CYS A 1 128 ? 11.609 8.117 -0.528 1 97.06 128 CYS A O 1
ATOM 1044 N N . PRO A 1 129 ? 12.164 8.023 1.598 1 95.75 129 PRO A N 1
ATOM 1045 C CA . PRO A 1 129 ? 13.438 8.703 1.336 1 95.75 129 PRO A CA 1
ATOM 1046 C C . PRO A 1 129 ? 14.453 7.809 0.632 1 95.75 129 PRO A C 1
ATOM 1048 O O . PRO A 1 129 ? 15.484 8.297 0.163 1 95.75 129 PRO A O 1
ATOM 1051 N N . LYS A 1 130 ? 14.219 6.523 0.59 1 94.88 130 LYS A N 1
ATOM 1052 C CA . LYS A 1 130 ? 15.133 5.609 -0.084 1 94.88 130 LYS A CA 1
ATOM 1053 C C . LYS A 1 130 ? 14.945 5.656 -1.598 1 94.88 130 LYS A C 1
ATOM 1055 O O . LYS A 1 130 ? 15.914 5.797 -2.348 1 94.88 130 LYS A O 1
ATOM 1060 N N . CYS A 1 131 ? 13.711 5.57 -2.047 1 93.12 131 CYS A N 1
ATOM 1061 C CA . CYS A 1 131 ? 13.461 5.586 -3.482 1 93.12 131 CYS A CA 1
ATOM 1062 C C . CYS A 1 131 ? 13.023 6.973 -3.945 1 93.12 131 CYS A C 1
ATOM 1064 O O . CYS A 1 131 ? 12.883 7.215 -5.145 1 93.12 131 CYS A O 1
ATOM 1066 N N . ASN A 1 132 ? 12.789 7.918 -3.049 1 93.31 132 ASN A N 1
ATOM 1067 C CA . ASN A 1 132 ? 12.406 9.297 -3.334 1 93.31 132 ASN A CA 1
ATOM 1068 C C . ASN A 1 132 ? 11.109 9.352 -4.137 1 93.31 132 ASN A C 1
ATOM 1070 O O . ASN A 1 132 ? 11.023 10.078 -5.129 1 93.31 132 ASN A O 1
ATOM 1074 N N . ASP A 1 133 ? 10.164 8.617 -3.695 1 94.94 133 ASP A N 1
ATOM 1075 C CA . ASP A 1 133 ? 8.852 8.586 -4.328 1 94.94 133 ASP A CA 1
ATOM 1076 C C . ASP A 1 133 ? 7.734 8.648 -3.289 1 94.94 133 ASP A C 1
ATOM 1078 O O . ASP A 1 133 ? 8 8.648 -2.084 1 94.94 133 ASP A O 1
ATOM 1082 N N . VAL A 1 134 ? 6.473 8.836 -3.746 1 97.19 134 VAL A N 1
ATOM 1083 C CA . VAL A 1 134 ? 5.34 9.039 -2.848 1 97.19 134 VAL A CA 1
ATOM 1084 C C . VAL A 1 134 ? 4.277 7.973 -3.105 1 97.19 134 VAL A C 1
ATOM 1086 O O . VAL A 1 134 ? 4.004 7.625 -4.258 1 97.19 134 VAL A O 1
ATOM 1089 N N . TYR A 1 135 ? 3.662 7.5 -2.035 1 98.06 135 TYR A N 1
ATOM 1090 C CA . TYR A 1 135 ? 2.711 6.395 -2.094 1 98.06 135 TYR A CA 1
ATOM 1091 C C . TYR A 1 135 ? 1.463 6.707 -1.273 1 98.06 135 TYR A C 1
ATOM 1093 O O . TYR A 1 135 ? 1.478 7.605 -0.428 1 98.06 135 TYR A O 1
ATOM 1101 N N . VAL A 1 136 ? 0.392 5.988 -1.561 1 97.88 136 VAL A N 1
ATOM 1102 C CA . VAL A 1 136 ? -0.825 6.07 -0.759 1 97.88 136 VAL A CA 1
ATOM 1103 C C . VAL A 1 136 ? -0.661 5.242 0.514 1 97.88 136 VAL A C 1
ATOM 1105 O O . VAL A 1 136 ? -0.222 4.09 0.461 1 97.88 136 VAL A O 1
ATOM 1108 N N . PRO A 1 137 ? -0.984 5.844 1.661 1 97.19 137 PRO A N 1
ATOM 1109 C CA . PRO A 1 137 ? -0.901 5.059 2.893 1 97.19 137 PRO A CA 1
ATOM 1110 C C . PRO A 1 137 ? -1.722 3.771 2.828 1 97.19 137 PRO A C 1
ATOM 1112 O O . PRO A 1 137 ? -2.783 3.744 2.201 1 97.19 137 PRO A O 1
ATOM 1115 N N . ARG A 1 138 ? -1.233 2.785 3.535 1 94.56 138 ARG A N 1
ATOM 1116 C CA . ARG A 1 138 ? -1.911 1.493 3.564 1 94.56 138 ARG A CA 1
ATOM 1117 C C . ARG A 1 138 ? -3.26 1.598 4.266 1 94.56 138 ARG A C 1
ATOM 1119 O O . ARG A 1 138 ? -4.254 1.041 3.797 1 94.56 138 ARG A O 1
ATOM 1126 N N . SER A 1 139 ? -3.254 2.277 5.352 1 94.69 139 SER A N 1
ATOM 1127 C CA . SER A 1 139 ? -4.48 2.453 6.121 1 94.69 139 SER A CA 1
ATOM 1128 C C . SER A 1 139 ? -5.406 3.471 5.465 1 94.69 139 SER A C 1
ATOM 1130 O O . SER A 1 139 ? -4.988 4.59 5.156 1 94.69 139 SER A O 1
ATOM 1132 N N . THR A 1 140 ? -6.664 3.139 5.328 1 95.19 140 THR A N 1
ATOM 1133 C CA . THR A 1 140 ? -7.645 4.051 4.75 1 95.19 140 THR A CA 1
ATOM 1134 C C . THR A 1 140 ? -7.852 5.266 5.652 1 95.19 140 THR A C 1
ATOM 1136 O O . THR A 1 140 ? -8.102 6.371 5.164 1 95.19 140 THR A O 1
ATOM 1139 N N . ARG A 1 141 ? -7.762 5.043 6.93 1 96.75 141 ARG A N 1
ATOM 1140 C CA . ARG A 1 141 ? -7.91 6.145 7.871 1 96.75 141 ARG A CA 1
ATOM 1141 C C . ARG A 1 141 ? -6.793 7.168 7.703 1 96.75 141 ARG A C 1
ATOM 1143 O O . ARG A 1 141 ? -7.047 8.375 7.656 1 96.75 141 ARG A O 1
ATOM 1150 N N . HIS A 1 142 ? -5.594 6.684 7.578 1 97.06 142 HIS A N 1
ATOM 1151 C CA . HIS A 1 142 ? -4.457 7.574 7.363 1 97.06 142 HIS A CA 1
ATOM 1152 C C . HIS A 1 142 ? -4.562 8.281 6.016 1 97.06 142 HIS A C 1
ATOM 1154 O O . HIS A 1 142 ? -4.289 9.477 5.914 1 97.06 142 HIS A O 1
ATOM 1160 N N . ALA A 1 143 ? -5 7.523 5.055 1 97.19 143 ALA A N 1
ATOM 1161 C CA . ALA A 1 143 ? -5.062 8.031 3.686 1 97.19 143 ALA A CA 1
ATOM 1162 C C . ALA A 1 143 ? -6.137 9.109 3.547 1 97.19 143 ALA A C 1
ATOM 1164 O O . ALA A 1 143 ? -6.164 9.844 2.557 1 97.19 143 ALA A O 1
ATOM 1165 N N . ALA A 1 144 ? -7 9.266 4.512 1 97.5 144 ALA A N 1
ATOM 1166 C CA . ALA A 1 144 ? -8.117 10.203 4.445 1 97.5 144 ALA A CA 1
ATOM 1167 C C . ALA A 1 144 ? -7.75 11.547 5.059 1 97.5 144 ALA A C 1
ATOM 1169 O O . ALA A 1 144 ? -8.516 12.508 4.961 1 97.5 144 ALA A O 1
ATOM 1170 N N . ILE A 1 145 ? -6.613 11.633 5.664 1 98.25 145 ILE A N 1
ATOM 1171 C CA . ILE A 1 145 ? -6.164 12.867 6.301 1 98.25 145 ILE A CA 1
ATOM 1172 C C . ILE A 1 145 ? -5.801 13.898 5.234 1 98.25 145 ILE A C 1
ATOM 1174 O O . ILE A 1 145 ? -5.238 13.547 4.191 1 98.25 145 ILE A O 1
ATOM 1178 N N . ASP A 1 146 ? -6.121 15.172 5.461 1 98.62 146 ASP A N 1
ATOM 1179 C CA . ASP A 1 146 ? -5.746 16.25 4.547 1 98.62 146 ASP A CA 1
ATOM 1180 C C . ASP A 1 146 ? -4.227 16.391 4.477 1 98.62 146 ASP A C 1
ATOM 1182 O O . ASP A 1 146 ? -3.561 16.516 5.504 1 98.62 146 ASP A O 1
ATOM 1186 N N . GLY A 1 147 ? -3.691 16.406 3.25 1 98.56 147 GLY A N 1
ATOM 1187 C CA . GLY A 1 147 ? -2.252 16.516 3.061 1 98.56 147 GLY A CA 1
ATOM 1188 C C . GLY A 1 147 ? -1.677 17.828 3.527 1 98.56 147 GLY A C 1
ATOM 1189 O O . GLY A 1 147 ? -0.509 17.906 3.916 1 98.56 147 GLY A O 1
ATOM 1190 N N . ALA A 1 148 ? -2.494 18.891 3.529 1 98.44 148 ALA A N 1
ATOM 1191 C CA . ALA A 1 148 ? -2.053 20.219 3.926 1 98.44 148 ALA A CA 1
ATOM 1192 C C . ALA A 1 148 ? -1.619 20.234 5.387 1 98.44 148 ALA A C 1
ATOM 1194 O O . ALA A 1 148 ? -0.918 21.156 5.82 1 98.44 148 ALA A O 1
ATOM 1195 N N . PHE A 1 149 ? -2.043 19.25 6.172 1 98.81 149 PHE A N 1
ATOM 1196 C CA . PHE A 1 149 ? -1.722 19.203 7.594 1 98.81 149 PHE A CA 1
ATOM 1197 C C . PHE A 1 149 ? -0.268 18.797 7.809 1 98.81 149 PHE A C 1
ATOM 1199 O O . PHE A 1 149 ? 0.245 18.875 8.922 1 98.81 149 PHE A O 1
ATOM 1206 N N . PHE A 1 150 ? 0.418 18.391 6.746 1 98.62 150 PHE A N 1
ATOM 1207 C CA . PHE A 1 150 ? 1.821 18 6.824 1 98.62 150 PHE A CA 1
ATOM 1208 C C . PHE A 1 150 ? 2.666 18.828 5.863 1 98.62 150 PHE A C 1
ATOM 1210 O O . PHE A 1 150 ? 3.891 18.891 5.996 1 98.62 150 PHE A O 1
ATOM 1217 N N . GLY A 1 151 ? 1.965 19.484 4.891 1 96.94 151 GLY A N 1
ATOM 1218 C CA . GLY A 1 151 ? 2.658 20.328 3.938 1 96.94 151 GLY A CA 1
ATOM 1219 C C . GLY A 1 151 ? 3.449 19.562 2.904 1 96.94 151 GLY A C 1
ATOM 1220 O O . GLY A 1 151 ? 3.57 18.328 3 1 96.94 151 GLY A O 1
ATOM 1221 N N . THR A 1 152 ? 4.027 20.234 1.95 1 96.62 152 THR A N 1
ATOM 1222 C CA . THR A 1 152 ? 4.758 19.641 0.839 1 96.62 152 THR A CA 1
ATOM 1223 C C . THR A 1 152 ? 6.25 19.578 1.143 1 96.62 152 THR A C 1
ATOM 1225 O O . THR A 1 152 ? 7.008 18.922 0.435 1 96.62 152 THR A O 1
ATOM 1228 N N . GLY A 1 153 ? 6.695 20.219 2.254 1 95.38 153 GLY A N 1
ATOM 1229 C CA . GLY A 1 153 ? 8.125 20.375 2.457 1 95.38 153 GLY A CA 1
ATOM 1230 C C . GLY A 1 153 ? 8.641 19.625 3.676 1 95.38 153 GLY A C 1
ATOM 1231 O O . GLY A 1 153 ? 9.852 19.594 3.924 1 95.38 153 GLY A O 1
ATOM 1232 N N . PHE A 1 154 ? 7.777 18.891 4.391 1 97.5 154 PHE A N 1
ATOM 1233 C CA . PHE A 1 154 ? 8.133 18.375 5.703 1 97.5 154 PHE A CA 1
ATOM 1234 C C . PHE A 1 154 ? 9.289 17.375 5.594 1 97.5 154 PHE A C 1
ATOM 1236 O O . PHE A 1 154 ? 10.297 17.516 6.297 1 97.5 154 PHE A O 1
ATOM 1243 N N . PRO A 1 155 ? 9.195 16.359 4.707 1 97.44 155 PRO A N 1
ATOM 1244 C CA . PRO A 1 155 ? 10.312 15.406 4.641 1 97.44 155 PRO A CA 1
ATOM 1245 C C . PRO A 1 155 ? 11.641 16.078 4.301 1 97.44 155 PRO A C 1
ATOM 1247 O O . PRO A 1 155 ? 12.672 15.742 4.875 1 97.44 155 PRO A O 1
ATOM 1250 N N . GLN A 1 156 ? 11.547 17 3.43 1 95.06 156 GLN A N 1
ATOM 1251 C CA . GLN A 1 156 ? 12.758 17.719 3.059 1 95.06 156 GLN A CA 1
ATOM 1252 C C . GLN A 1 156 ? 13.344 18.469 4.258 1 95.06 156 GLN A C 1
ATOM 1254 O O . GLN A 1 156 ? 14.555 18.438 4.48 1 95.06 156 GLN A O 1
ATOM 1259 N N . MET A 1 157 ? 12.555 19.141 4.926 1 96.88 157 MET A N 1
ATOM 1260 C CA . MET A 1 157 ? 13 19.906 6.086 1 96.88 157 MET A CA 1
ATOM 1261 C C . MET A 1 157 ? 13.602 18.984 7.141 1 96.88 157 MET A C 1
ATOM 1263 O O . MET A 1 157 ? 14.648 19.297 7.723 1 96.88 157 MET A O 1
ATOM 1267 N N . LEU A 1 158 ? 12.906 17.891 7.344 1 97.5 158 LEU A N 1
ATOM 1268 C CA . LEU A 1 158 ? 13.398 16.938 8.336 1 97.5 158 LEU A CA 1
ATOM 1269 C C . LEU A 1 158 ? 14.828 16.516 8.008 1 97.5 158 LEU A C 1
ATOM 1271 O O . LEU A 1 158 ? 15.703 16.547 8.883 1 97.5 158 LEU A O 1
ATOM 1275 N N . PHE A 1 159 ? 15.133 16.219 6.77 1 96.38 159 PHE A N 1
ATOM 1276 C CA . PHE A 1 159 ? 16.438 15.703 6.398 1 96.38 159 PHE A CA 1
ATOM 1277 C C . PHE A 1 159 ? 17.453 16.828 6.238 1 96.38 159 PHE A C 1
ATOM 1279 O O . PHE A 1 159 ? 18.656 16.594 6.246 1 96.38 159 PHE A O 1
ATOM 1286 N N . MET A 1 160 ? 16.969 18 6.016 1 95.62 160 MET A N 1
ATOM 1287 C CA . MET A 1 160 ? 17.875 19.141 6.059 1 95.62 160 MET A CA 1
ATOM 1288 C C . MET A 1 160 ? 18.406 19.359 7.473 1 95.62 160 MET A C 1
ATOM 1290 O O . MET A 1 160 ? 19.594 19.641 7.656 1 95.62 160 MET A O 1
ATOM 1294 N N . VAL A 1 161 ? 17.531 19.266 8.453 1 96.75 161 VAL A N 1
ATOM 1295 C CA . VAL A 1 161 ? 17.891 19.484 9.852 1 96.75 161 VAL A CA 1
ATOM 1296 C C . VAL A 1 161 ? 18.656 18.266 10.375 1 96.75 161 VAL A C 1
ATOM 1298 O O . VAL A 1 161 ? 19.594 18.422 11.172 1 96.75 161 VAL A O 1
ATOM 1301 N N . LYS A 1 162 ? 18.25 17.156 9.914 1 96.88 162 LYS A N 1
ATOM 1302 C CA . LYS A 1 162 ? 18.891 15.906 10.344 1 96.88 162 LYS A CA 1
ATOM 1303 C C . LYS A 1 162 ? 19.391 15.102 9.148 1 96.88 162 LYS A C 1
ATOM 1305 O O . LYS A 1 162 ? 18.922 14 8.891 1 96.88 162 LYS A O 1
ATOM 1310 N N . PRO A 1 163 ? 20.391 15.484 8.469 1 94.88 163 PRO A N 1
ATOM 1311 C CA . PRO A 1 163 ? 20.875 14.844 7.242 1 94.88 163 PRO A CA 1
ATOM 1312 C C . PRO A 1 163 ? 21.375 13.422 7.477 1 94.88 163 PRO A C 1
ATOM 1314 O O . PRO A 1 163 ? 21.281 12.578 6.582 1 94.88 163 PRO A O 1
ATOM 1317 N N . GLU A 1 164 ? 21.812 13.141 8.695 1 95.31 164 GLU A N 1
ATOM 1318 C CA . GLU A 1 164 ? 22.359 11.828 9.008 1 95.31 164 GLU A CA 1
ATOM 1319 C C . GLU A 1 164 ? 21.266 10.758 9.016 1 95.31 164 GLU A C 1
ATOM 1321 O O . GLU A 1 164 ? 21.562 9.562 8.961 1 95.31 164 GLU A O 1
ATOM 1326 N N . MET A 1 165 ? 20.047 11.203 9.094 1 95.31 165 MET A N 1
ATOM 1327 C CA . MET A 1 165 ? 18.922 10.281 9.164 1 95.31 165 MET A CA 1
ATOM 1328 C C . MET A 1 165 ? 18.469 9.867 7.77 1 95.31 165 MET A C 1
ATOM 1330 O O . MET A 1 165 ? 17.594 9.008 7.621 1 95.31 165 MET A O 1
ATOM 1334 N N . ARG A 1 166 ? 19.016 10.438 6.738 1 93.69 166 ARG A N 1
ATOM 1335 C CA . ARG A 1 166 ? 18.641 10.109 5.371 1 93.69 166 ARG A CA 1
ATOM 1336 C C . ARG A 1 166 ? 19.266 8.789 4.93 1 93.69 166 ARG A C 1
ATOM 1338 O O . ARG A 1 166 ? 20.5 8.648 4.965 1 93.69 166 ARG A O 1
ATOM 1345 N N . PRO A 1 167 ? 18.391 7.902 4.531 1 94.06 167 PRO A N 1
ATOM 1346 C CA . PRO A 1 167 ? 18.953 6.633 4.066 1 94.06 167 PRO A CA 1
ATOM 1347 C C . PRO A 1 167 ? 19.656 6.758 2.719 1 94.06 167 PRO A C 1
ATOM 1349 O O . PRO A 1 167 ? 19.406 7.707 1.971 1 94.06 167 PRO A O 1
ATOM 1352 N N . LYS A 1 168 ? 20.547 5.785 2.506 1 90.56 168 LYS A N 1
ATOM 1353 C CA . LYS A 1 168 ? 21.188 5.711 1.191 1 90.56 168 LYS A CA 1
ATOM 1354 C C . LYS A 1 168 ? 20.188 5.238 0.133 1 90.56 168 LYS A C 1
ATOM 1356 O O . LYS A 1 168 ? 19.422 4.305 0.37 1 90.56 168 LYS A O 1
ATOM 1361 N N . ARG A 1 169 ? 20.219 5.965 -0.824 1 86.12 169 ARG A N 1
ATOM 1362 C CA . ARG A 1 169 ? 19.312 5.613 -1.909 1 86.12 169 ARG A CA 1
ATOM 1363 C C . ARG A 1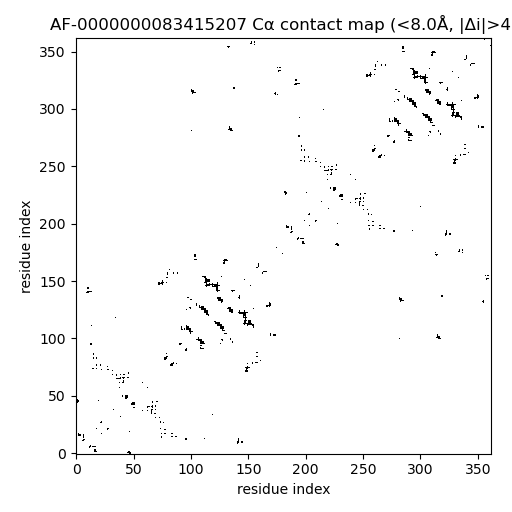 169 ? 19.672 4.27 -2.525 1 86.12 169 ARG A C 1
ATOM 1365 O O . ARG A 1 169 ? 20.859 3.965 -2.695 1 86.12 169 ARG A O 1
ATOM 1372 N N . THR A 1 170 ? 18.656 3.457 -2.654 1 76.88 170 THR A N 1
ATOM 1373 C CA . THR A 1 170 ? 18.891 2.18 -3.316 1 76.88 170 THR A CA 1
ATOM 1374 C C . THR A 1 170 ? 18.781 2.328 -4.832 1 76.88 170 THR A C 1
ATOM 1376 O O . THR A 1 170 ? 17.938 3.09 -5.328 1 76.88 170 THR A O 1
ATOM 1379 N N . LYS A 1 171 ? 19.688 1.777 -5.562 1 72.44 171 LYS A N 1
ATOM 1380 C CA . LYS A 1 171 ? 19.703 1.744 -7.023 1 72.44 171 LYS A CA 1
ATOM 1381 C C . LYS A 1 171 ? 19.047 0.462 -7.543 1 72.44 171 LYS A C 1
ATOM 1383 O O . LYS A 1 171 ? 18.875 0.297 -8.75 1 72.44 171 LYS A O 1
ATOM 1388 N N . GLN A 1 172 ? 18.578 -0.258 -6.527 1 78.25 172 GLN A N 1
ATOM 1389 C CA . GLN A 1 172 ? 18.031 -1.523 -7.008 1 78.25 172 GLN A CA 1
ATOM 1390 C C . GLN A 1 172 ? 16.656 -1.326 -7.637 1 78.25 172 GLN A C 1
ATOM 1392 O O . GLN A 1 172 ? 15.812 -0.617 -7.086 1 78.25 172 GLN A O 1
ATOM 1397 N N . LYS A 1 173 ? 16.656 -1.658 -8.844 1 78.5 173 LYS A N 1
ATOM 1398 C CA . LYS A 1 173 ? 15.406 -1.591 -9.594 1 78.5 173 LYS A CA 1
ATOM 1399 C C . LYS A 1 173 ? 14.938 -2.982 -10.016 1 78.5 173 LYS A C 1
ATOM 1401 O O . LYS A 1 173 ? 15.758 -3.889 -10.188 1 78.5 173 LYS A O 1
ATOM 1406 N N . PHE A 1 174 ? 13.703 -3.064 -10 1 85.06 174 PHE A N 1
ATOM 1407 C CA . PHE A 1 174 ? 13.156 -4.301 -10.539 1 85.06 174 PHE A CA 1
ATOM 1408 C C . PHE A 1 174 ? 13.5 -4.453 -12.016 1 85.06 174 PHE A C 1
ATOM 1410 O O . PHE A 1 174 ? 13.328 -3.516 -12.797 1 85.06 174 PHE A O 1
ATOM 1417 N N . VAL A 1 175 ? 14.125 -5.496 -12.289 1 77.75 175 VAL A N 1
ATOM 1418 C CA . VAL A 1 175 ? 14.414 -5.812 -13.688 1 77.75 175 VAL A CA 1
ATOM 1419 C C . VAL A 1 175 ? 13.602 -7.027 -14.125 1 77.75 175 VAL A C 1
ATOM 1421 O O . VAL A 1 175 ? 13.883 -8.156 -13.703 1 77.75 175 VAL A O 1
ATOM 1424 N N . PRO A 1 176 ? 12.625 -6.672 -14.969 1 67.69 176 PRO A N 1
ATOM 1425 C CA . PRO A 1 176 ? 11.844 -7.816 -15.438 1 67.69 176 PRO A CA 1
ATOM 1426 C C . PRO A 1 176 ? 12.68 -8.82 -16.234 1 67.69 176 PRO A C 1
ATOM 1428 O O . PRO A 1 176 ? 13.617 -8.43 -16.922 1 67.69 176 PRO A O 1
ATOM 1431 N N . ARG A 1 177 ? 12.617 -9.992 -15.977 1 62.81 177 ARG A N 1
ATOM 1432 C CA . ARG A 1 177 ? 13.383 -11.039 -16.656 1 62.81 177 ARG A CA 1
ATOM 1433 C C . ARG A 1 177 ? 13.312 -10.867 -18.172 1 62.81 177 ARG A C 1
ATOM 1435 O O . ARG A 1 177 ? 14.273 -11.18 -18.875 1 62.81 177 ARG A O 1
ATOM 1442 N N . TRP A 1 178 ? 12.414 -10.352 -18.734 1 57.88 178 TRP A N 1
ATOM 1443 C CA . TRP A 1 178 ? 12.336 -10.297 -20.203 1 57.88 178 TRP A CA 1
ATOM 1444 C C . TRP A 1 178 ? 13.094 -9.086 -20.734 1 57.88 178 TRP A C 1
ATOM 1446 O O . TRP A 1 178 ? 13.281 -8.953 -21.938 1 57.88 178 TRP A O 1
ATOM 1456 N N . GLU A 1 179 ? 13.281 -8.016 -20 1 51.44 179 GLU A N 1
ATOM 1457 C CA . GLU A 1 179 ? 14.094 -6.914 -20.484 1 51.44 179 GLU A CA 1
ATOM 1458 C C . GLU A 1 179 ? 15.555 -7.328 -20.641 1 51.44 179 GLU A C 1
ATOM 1460 O O . GLU A 1 179 ? 16.344 -6.625 -21.266 1 51.44 179 GLU A O 1
ATOM 1465 N N . VAL A 1 180 ? 15.938 -8.359 -19.938 1 39.81 180 VAL A N 1
ATOM 1466 C CA . VAL A 1 180 ? 17.312 -8.82 -20.141 1 39.81 180 VAL A CA 1
ATOM 1467 C C . VAL A 1 180 ? 17.375 -9.641 -21.422 1 39.81 180 VAL A C 1
ATOM 1469 O O . VAL A 1 180 ? 18.469 -10.031 -21.859 1 39.81 180 VAL A O 1
ATOM 1472 N N . ILE A 1 181 ? 16.375 -10.031 -21.969 1 32.78 181 ILE A N 1
ATOM 1473 C CA . ILE A 1 181 ? 16.578 -10.711 -23.25 1 32.78 181 ILE A CA 1
ATOM 1474 C C . ILE A 1 181 ? 16.484 -9.688 -24.391 1 32.78 181 ILE A C 1
ATOM 1476 O O . ILE A 1 181 ? 15.547 -8.898 -24.453 1 32.78 181 ILE A O 1
ATOM 1480 N N . ALA B 1 1 ? -16.812 -29.109 -5.176 1 91.81 1 ALA B N 1
ATOM 1481 C CA . ALA B 1 1 ? -15.539 -29.219 -5.871 1 91.81 1 ALA B CA 1
ATOM 1482 C C . ALA B 1 1 ? -14.461 -28.406 -5.18 1 91.81 1 ALA B C 1
ATOM 1484 O O . ALA B 1 1 ? -14.719 -27.281 -4.715 1 91.81 1 ALA B O 1
ATOM 1485 N N . TRP B 1 2 ? -13.359 -29.016 -4.941 1 97.12 2 TRP B N 1
ATOM 1486 C CA . TRP B 1 2 ? -12.289 -28.453 -4.133 1 97.12 2 TRP B CA 1
ATOM 1487 C C . TRP B 1 2 ? -11.75 -27.172 -4.762 1 97.12 2 TRP B C 1
ATOM 1489 O O . TRP B 1 2 ? -11.5 -26.188 -4.062 1 97.12 2 TRP B O 1
ATOM 1499 N N . ILE B 1 3 ? -11.648 -27.156 -6.09 1 98.25 3 ILE B N 1
ATOM 1500 C CA . ILE B 1 3 ? -10.992 -26.031 -6.766 1 98.25 3 ILE B CA 1
ATOM 1501 C C . ILE B 1 3 ? -11.82 -24.766 -6.59 1 98.25 3 ILE B C 1
ATOM 1503 O O . ILE B 1 3 ? -11.312 -23.75 -6.117 1 98.25 3 ILE B O 1
ATOM 1507 N N . PRO B 1 4 ? -13.133 -24.766 -6.945 1 97.88 4 PRO B N 1
ATOM 1508 C CA . PRO B 1 4 ? -13.93 -23.547 -6.711 1 97.88 4 PRO B CA 1
ATOM 1509 C C . PRO B 1 4 ? -13.961 -23.141 -5.242 1 97.88 4 PRO B C 1
ATOM 1511 O O . PRO B 1 4 ? -13.93 -21.953 -4.93 1 97.88 4 PRO B O 1
ATOM 1514 N N . TRP B 1 5 ? -14.023 -24.109 -4.391 1 97.56 5 TRP B N 1
ATOM 1515 C CA . TRP B 1 5 ? -14 -23.812 -2.959 1 97.56 5 TRP B CA 1
ATOM 1516 C C . TRP B 1 5 ? -12.719 -23.094 -2.568 1 97.56 5 TRP B C 1
ATOM 1518 O O . TRP B 1 5 ? -12.758 -22.078 -1.885 1 97.56 5 TRP B O 1
ATOM 1528 N N . PHE B 1 6 ? -11.586 -23.656 -2.938 1 98.06 6 PHE B N 1
ATOM 1529 C CA . PHE B 1 6 ? -10.281 -23.094 -2.604 1 98.06 6 PHE B CA 1
ATOM 1530 C C . PHE B 1 6 ? -10.164 -21.656 -3.109 1 98.06 6 PHE B C 1
ATOM 1532 O O . PHE B 1 6 ? -9.734 -20.766 -2.371 1 98.06 6 PHE B O 1
ATOM 1539 N N . CYS B 1 7 ? -10.586 -21.406 -4.387 1 97.75 7 CYS B N 1
ATOM 1540 C CA . CYS B 1 7 ? -10.414 -20.109 -5.031 1 97.75 7 CYS B CA 1
ATOM 1541 C C . CYS B 1 7 ? -11.367 -19.078 -4.434 1 97.75 7 CYS B C 1
ATOM 1543 O O . CYS B 1 7 ? -11.156 -17.875 -4.598 1 97.75 7 CYS B O 1
ATOM 1545 N N . LYS B 1 8 ? -12.359 -19.5 -3.725 1 96.69 8 LYS B N 1
ATOM 1546 C CA . LYS B 1 8 ? -13.336 -18.594 -3.129 1 96.69 8 LYS B CA 1
ATOM 1547 C C . LYS B 1 8 ? -12.961 -18.25 -1.691 1 96.69 8 LYS B C 1
ATOM 1549 O O . LYS B 1 8 ? -13.531 -17.328 -1.101 1 96.69 8 LYS B O 1
ATOM 1554 N N . GLN B 1 9 ? -11.961 -18.969 -1.177 1 96.69 9 GLN B N 1
ATOM 1555 C CA . GLN B 1 9 ? -11.516 -18.656 0.179 1 96.69 9 GLN B CA 1
ATOM 1556 C C . GLN B 1 9 ? -10.898 -17.266 0.256 1 96.69 9 GLN B C 1
ATOM 1558 O O . GLN B 1 9 ? -10.234 -16.812 -0.679 1 96.69 9 GLN B O 1
ATOM 1563 N N . ARG B 1 10 ? -11.094 -16.594 1.423 1 96.25 10 ARG B N 1
ATOM 1564 C CA . ARG B 1 10 ? -10.438 -15.312 1.663 1 96.25 10 ARG B CA 1
ATOM 1565 C C . ARG B 1 10 ? -8.922 -15.445 1.578 1 96.25 10 ARG B C 1
ATOM 1567 O O . ARG B 1 10 ? -8.336 -16.344 2.184 1 96.25 10 ARG B O 1
ATOM 1574 N N . GLY B 1 11 ? -8.336 -14.609 0.764 1 97.25 11 GLY B N 1
ATOM 1575 C CA . GLY B 1 11 ? -6.895 -14.656 0.601 1 97.25 11 GLY B CA 1
ATOM 1576 C C . GLY B 1 11 ? -6.465 -15.352 -0.68 1 97.25 11 GLY B C 1
ATOM 1577 O O . GLY B 1 11 ? -5.309 -15.242 -1.09 1 97.25 11 GLY B O 1
ATOM 1578 N N . ASN B 1 12 ? -7.387 -16.047 -1.268 1 97.94 12 ASN B N 1
ATOM 1579 C CA . ASN B 1 12 ? -7.055 -16.797 -2.475 1 97.94 12 ASN B CA 1
ATOM 1580 C C . ASN B 1 12 ? -7.602 -16.125 -3.727 1 97.94 12 ASN B C 1
ATOM 1582 O O . ASN B 1 12 ? -7.691 -16.75 -4.785 1 97.94 12 ASN B O 1
ATOM 1586 N N . GLU B 1 13 ? -7.934 -14.82 -3.588 1 97.62 13 GLU B N 1
ATOM 1587 C CA . GLU B 1 13 ? -8.594 -14.086 -4.656 1 97.62 13 GLU B CA 1
ATOM 1588 C C . GLU B 1 13 ? -7.691 -13.945 -5.879 1 97.62 13 GLU B C 1
ATOM 1590 O O . GLU B 1 13 ? -8.172 -13.773 -7 1 97.62 13 GLU B O 1
ATOM 1595 N N . PHE B 1 14 ? -6.375 -14.109 -5.652 1 98.62 14 PHE B N 1
ATOM 1596 C CA . PHE B 1 14 ? -5.441 -13.938 -6.762 1 98.62 14 PHE B CA 1
ATOM 1597 C C . PHE B 1 14 ? -5.496 -15.133 -7.699 1 98.62 14 PHE B C 1
ATOM 1599 O O . PHE B 1 14 ? -5.113 -15.031 -8.867 1 98.62 14 PHE B O 1
ATOM 1606 N N . PHE B 1 15 ? -5.941 -16.297 -7.23 1 98.88 15 PHE B N 1
ATOM 1607 C CA . PHE B 1 15 ? -5.934 -17.516 -8.023 1 98.88 15 PHE B CA 1
ATOM 1608 C C . PHE B 1 15 ? -7.086 -17.516 -9.023 1 98.88 15 PHE B C 1
ATOM 1610 O O . PHE B 1 15 ? -8.148 -16.953 -8.75 1 98.88 15 PHE B O 1
ATOM 1617 N N . CYS B 1 16 ? -6.891 -18 -10.109 1 98.81 16 CYS B N 1
ATOM 1618 C CA . CYS B 1 16 ? -7.988 -18.406 -10.992 1 98.81 16 CYS B CA 1
ATOM 1619 C C . CYS B 1 16 ? -8.219 -19.922 -10.922 1 98.81 16 CYS B C 1
ATOM 1621 O O . CYS B 1 16 ? -7.395 -20.641 -10.367 1 98.81 16 CYS B O 1
ATOM 1623 N N . GLU B 1 17 ? -9.336 -20.297 -11.383 1 98.81 17 GLU B N 1
ATOM 1624 C CA . GLU B 1 17 ? -9.656 -21.719 -11.375 1 98.81 17 GLU B CA 1
ATOM 1625 C C . GLU B 1 17 ? -8.984 -22.453 -12.531 1 98.81 17 GLU B C 1
ATOM 1627 O O . GLU B 1 17 ? -9.258 -22.156 -13.695 1 98.81 17 GLU B O 1
ATOM 1632 N N . VAL B 1 18 ? -8.109 -23.359 -12.18 1 98.81 18 VAL B N 1
ATOM 1633 C CA . VAL B 1 18 ? -7.453 -24.188 -13.195 1 98.81 18 VAL B CA 1
ATOM 1634 C C . VAL B 1 18 ? -8.445 -25.203 -13.75 1 98.81 18 VAL B C 1
ATOM 1636 O O . VAL B 1 18 ? -9.156 -25.859 -12.992 1 98.81 18 VAL B O 1
ATOM 1639 N N . ASP B 1 19 ? -8.43 -25.344 -15.047 1 98.12 19 ASP B N 1
ATOM 1640 C CA . ASP B 1 19 ? -9.297 -26.344 -15.664 1 98.12 19 ASP B CA 1
ATOM 1641 C C . ASP B 1 19 ? -8.891 -27.75 -15.234 1 98.12 19 ASP B C 1
ATOM 1643 O O . ASP B 1 19 ? -7.711 -28.109 -15.289 1 98.12 19 ASP B O 1
ATOM 1647 N N . GLU B 1 20 ? -9.867 -28.547 -14.914 1 97 20 GLU B N 1
ATOM 1648 C CA . GLU B 1 20 ? -9.562 -29.906 -14.477 1 97 20 GLU B CA 1
ATOM 1649 C C . GLU B 1 20 ? -8.867 -30.703 -15.586 1 97 20 GLU B C 1
ATOM 1651 O O . GLU B 1 20 ? -7.992 -31.516 -15.305 1 97 20 GLU B O 1
ATOM 1656 N N . ASP B 1 21 ? -9.312 -30.469 -16.828 1 97.31 21 ASP B N 1
ATOM 1657 C CA . ASP B 1 21 ? -8.695 -31.156 -17.953 1 97.31 21 ASP B CA 1
ATOM 1658 C C . ASP B 1 21 ? -7.188 -30.906 -18 1 97.31 21 ASP B C 1
ATOM 1660 O O . ASP B 1 21 ? -6.414 -31.781 -18.375 1 97.31 21 ASP B O 1
ATOM 1664 N N . TYR B 1 22 ? -6.805 -29.734 -17.641 1 98.44 22 TYR B N 1
ATOM 1665 C CA . TYR B 1 22 ? -5.387 -29.391 -17.594 1 98.44 22 TYR B CA 1
ATOM 1666 C C . TYR B 1 22 ? -4.66 -30.219 -16.547 1 98.44 22 TYR B C 1
ATOM 1668 O O . TYR B 1 22 ? -3.545 -30.688 -16.781 1 98.44 22 TYR B O 1
ATOM 1676 N N . ILE B 1 23 ? -5.289 -30.406 -15.422 1 98.06 23 ILE B N 1
ATOM 1677 C CA . ILE B 1 23 ? -4.668 -31.109 -14.305 1 98.06 23 ILE B CA 1
ATOM 1678 C C . ILE B 1 23 ? -4.637 -32.594 -14.586 1 98.06 23 ILE B C 1
ATOM 1680 O O . ILE B 1 23 ? -3.719 -33.312 -14.156 1 98.06 23 ILE B O 1
ATOM 1684 N N . HIS B 1 24 ? -5.586 -33.094 -15.367 1 96.69 24 HIS B N 1
ATOM 1685 C CA . HIS B 1 24 ? -5.629 -34.531 -15.68 1 96.69 24 HIS B CA 1
ATOM 1686 C C . HIS B 1 24 ? -4.5 -34.906 -16.625 1 96.69 24 HIS B C 1
ATOM 1688 O O . HIS B 1 24 ? -4.141 -36.094 -16.734 1 96.69 24 HIS B O 1
ATOM 1694 N N . ASP B 1 25 ? -3.994 -33.938 -17.344 1 96.81 25 ASP B N 1
ATOM 1695 C CA . ASP B 1 25 ? -2.867 -34.219 -18.234 1 96.81 25 ASP B CA 1
ATOM 1696 C C . ASP B 1 25 ? -1.562 -34.312 -17.438 1 96.81 25 ASP B C 1
ATOM 1698 O O . ASP B 1 25 ? -1.001 -33.312 -17.016 1 96.81 25 ASP B O 1
ATOM 1702 N N . LYS B 1 26 ? -1.006 -35.469 -17.328 1 94.19 26 LYS B N 1
ATOM 1703 C CA . LYS B 1 26 ? 0.179 -35.75 -16.531 1 94.19 26 LYS B CA 1
ATOM 1704 C C . LYS B 1 26 ? 1.381 -34.938 -17.016 1 94.19 26 LYS B C 1
ATOM 1706 O O . LYS B 1 26 ? 2.277 -34.625 -16.234 1 94.19 26 LYS B O 1
ATOM 1711 N N . PHE B 1 27 ? 1.351 -34.625 -18.266 1 95.75 27 PHE B N 1
ATOM 1712 C CA . PHE B 1 27 ? 2.457 -33.875 -18.828 1 95.75 27 PHE B CA 1
ATOM 1713 C C . PHE B 1 27 ? 2.58 -32.531 -18.156 1 95.75 27 PHE B C 1
ATOM 1715 O O . PHE B 1 27 ? 3.689 -32.031 -17.922 1 95.75 27 PHE B O 1
ATOM 1722 N N . ASN B 1 28 ? 1.434 -31.938 -17.875 1 96.81 28 ASN B N 1
ATOM 1723 C CA . ASN B 1 28 ? 1.417 -30.609 -17.25 1 96.81 28 ASN B CA 1
ATOM 1724 C C . ASN B 1 28 ? 1.898 -30.672 -15.805 1 96.81 28 ASN B C 1
ATOM 1726 O O . ASN B 1 28 ? 2.195 -29.641 -15.203 1 96.81 28 ASN B O 1
ATOM 1730 N N . LEU B 1 29 ? 2.055 -31.812 -15.188 1 97.12 29 LEU B N 1
ATOM 1731 C CA . LEU B 1 29 ? 2.365 -31.969 -13.766 1 97.12 29 LEU B CA 1
ATOM 1732 C C . LEU B 1 29 ? 3.777 -32.5 -13.57 1 97.12 29 LEU B C 1
ATOM 1734 O O . LEU B 1 29 ? 4.203 -32.75 -12.445 1 97.12 29 LEU B O 1
ATOM 1738 N N . ASN B 1 30 ? 4.535 -32.625 -14.641 1 94.38 30 ASN B N 1
ATOM 1739 C CA . ASN B 1 30 ? 5.875 -33.188 -14.578 1 94.38 30 ASN B CA 1
ATOM 1740 C C . ASN B 1 30 ? 6.758 -32.469 -13.578 1 94.38 30 ASN B C 1
ATOM 1742 O O . ASN B 1 30 ? 6.77 -31.219 -13.547 1 94.38 30 ASN B O 1
ATOM 1746 N N . PHE B 1 31 ? 7.406 -33.188 -12.688 1 93.5 31 PHE B N 1
ATOM 1747 C CA . PHE B 1 31 ? 8.453 -32.75 -11.781 1 93.5 31 PHE B CA 1
ATOM 1748 C C . PHE B 1 31 ? 7.848 -32 -10.586 1 93.5 31 PHE B C 1
ATOM 1750 O O . PHE B 1 31 ? 8.578 -31.453 -9.766 1 93.5 31 PHE B O 1
ATOM 1757 N N . LEU B 1 32 ? 6.496 -32.031 -10.375 1 95.88 32 LEU B N 1
ATOM 1758 C CA . LEU B 1 32 ? 5.887 -31.328 -9.25 1 95.88 32 LEU B CA 1
ATOM 1759 C C . LEU B 1 32 ? 5.871 -32.219 -8.008 1 95.88 32 LEU B C 1
ATOM 1761 O O . LEU B 1 32 ? 5.711 -31.703 -6.891 1 95.88 32 LEU B O 1
ATOM 1765 N N . ASP B 1 33 ? 6.012 -33.531 -8.227 1 93.88 33 ASP B N 1
ATOM 1766 C CA . ASP B 1 33 ? 5.969 -34.5 -7.129 1 93.88 33 ASP B CA 1
ATOM 1767 C C . ASP B 1 33 ? 7.145 -34.281 -6.176 1 93.88 33 ASP B C 1
ATOM 1769 O O . ASP B 1 33 ? 7.043 -34.594 -4.984 1 93.88 33 ASP B O 1
ATOM 1773 N N . SER B 1 34 ? 8.234 -33.75 -6.676 1 93.56 34 SER B N 1
ATOM 1774 C CA . SER B 1 34 ? 9.422 -33.531 -5.859 1 93.56 34 SER B CA 1
ATOM 1775 C C . SER B 1 34 ? 9.211 -32.406 -4.852 1 93.56 34 SER B C 1
ATOM 1777 O O . SER B 1 34 ? 9.82 -32.406 -3.781 1 93.56 34 SER B O 1
ATOM 1779 N N . ASP B 1 35 ? 8.305 -31.516 -5.07 1 93.94 35 ASP B N 1
ATOM 1780 C CA . ASP B 1 35 ? 8.133 -30.312 -4.254 1 93.94 35 ASP B CA 1
ATOM 1781 C C . ASP B 1 35 ? 6.969 -30.484 -3.277 1 93.94 35 ASP B C 1
ATOM 1783 O O . ASP B 1 35 ? 6.781 -29.672 -2.375 1 93.94 35 ASP B O 1
ATOM 1787 N N . VAL B 1 36 ? 6.184 -31.562 -3.455 1 95.88 36 VAL B N 1
ATOM 1788 C CA . VAL B 1 36 ? 4.941 -31.656 -2.693 1 95.88 36 VAL B CA 1
ATOM 1789 C C . VAL B 1 36 ? 4.883 -33 -1.962 1 95.88 36 VAL B C 1
ATOM 1791 O O . VAL B 1 36 ? 4.992 -34.062 -2.584 1 95.88 36 VAL B O 1
ATOM 1794 N N . SER B 1 37 ? 4.676 -32.875 -0.697 1 92.31 37 SER B N 1
ATOM 1795 C CA . SER B 1 37 ? 4.418 -34.062 0.08 1 92.31 37 SER B CA 1
ATOM 1796 C C . SER B 1 37 ? 3.016 -34.625 -0.188 1 92.31 37 SER B C 1
ATOM 1798 O O . SER B 1 37 ? 2.115 -33.875 -0.562 1 92.31 37 SER B O 1
ATOM 1800 N N . ASN B 1 38 ? 2.885 -35.969 -0.045 1 91.88 38 ASN B N 1
ATOM 1801 C CA . ASN B 1 38 ? 1.582 -36.594 -0.241 1 91.88 38 ASN B CA 1
ATOM 1802 C C . ASN B 1 38 ? 0.989 -36.25 -1.602 1 91.88 38 ASN B C 1
ATOM 1804 O O . ASN B 1 38 ? -0.183 -35.875 -1.696 1 91.88 38 ASN B O 1
ATOM 1808 N N . TYR B 1 39 ? 1.849 -36.25 -2.564 1 94.5 39 TYR B N 1
ATOM 1809 C CA . TYR B 1 39 ? 1.521 -35.812 -3.91 1 94.5 39 TYR B CA 1
ATOM 1810 C C . TYR B 1 39 ? 0.255 -36.469 -4.422 1 94.5 39 TYR B C 1
ATOM 1812 O O . TYR B 1 39 ? -0.696 -35.812 -4.828 1 94.5 39 TYR B O 1
ATOM 1820 N N . ARG B 1 40 ? 0.2 -37.75 -4.414 1 92.69 40 ARG B N 1
ATOM 1821 C CA . ARG B 1 40 ? -0.927 -38.531 -4.957 1 92.69 40 ARG B CA 1
ATOM 1822 C C . ARG B 1 40 ? -2.221 -38.156 -4.234 1 92.69 40 ARG B C 1
ATOM 1824 O O . ARG B 1 40 ? -3.244 -37.906 -4.871 1 92.69 40 ARG B O 1
ATOM 1831 N N . ARG B 1 41 ? -2.164 -38.125 -2.924 1 93.38 41 ARG B N 1
ATOM 1832 C CA . ARG B 1 41 ? -3.344 -37.812 -2.129 1 93.38 41 ARG B CA 1
ATOM 1833 C C . ARG B 1 41 ? -3.777 -36.375 -2.367 1 93.38 41 ARG B C 1
ATOM 1835 O O . ARG B 1 41 ? -4.973 -36.062 -2.4 1 93.38 41 ARG B O 1
ATOM 1842 N N . SER B 1 42 ? -2.812 -35.5 -2.521 1 95.62 42 SER B N 1
ATOM 1843 C CA . SER B 1 42 ? -3.113 -34.094 -2.801 1 95.62 42 SER B CA 1
ATOM 1844 C C . SER B 1 42 ? -3.844 -33.938 -4.129 1 95.62 42 SER B C 1
ATOM 1846 O O . SER B 1 42 ? -4.805 -33.188 -4.23 1 95.62 42 SER B O 1
ATOM 1848 N N . LEU B 1 43 ? -3.371 -34.688 -5.086 1 95.81 43 LEU B N 1
ATOM 1849 C CA . LEU B 1 43 ? -4.004 -34.656 -6.398 1 95.81 43 LEU B CA 1
ATOM 1850 C C . LEU B 1 43 ? -5.438 -35.156 -6.328 1 95.81 43 LEU B C 1
ATOM 1852 O O . LEU B 1 43 ? -6.336 -34.594 -6.961 1 95.81 43 LEU B O 1
ATOM 1856 N N . GLU B 1 44 ? -5.648 -36.188 -5.527 1 94.31 44 GLU B N 1
ATOM 1857 C CA . GLU B 1 44 ? -6.988 -36.719 -5.336 1 94.31 44 GLU B CA 1
ATOM 1858 C C . GLU B 1 44 ? -7.914 -35.719 -4.688 1 94.31 44 GLU B C 1
ATOM 1860 O O . GLU B 1 44 ? -9.078 -35.594 -5.066 1 94.31 44 GLU B O 1
ATOM 1865 N N . VAL B 1 45 ? -7.398 -34.969 -3.744 1 95.12 45 VAL B N 1
ATOM 1866 C CA . VAL B 1 45 ? -8.172 -33.938 -3.059 1 95.12 45 VAL B CA 1
ATOM 1867 C C . VAL B 1 45 ? -8.562 -32.844 -4.051 1 95.12 45 VAL B C 1
ATOM 1869 O O . VAL B 1 45 ? -9.734 -32.469 -4.129 1 95.12 45 VAL B O 1
ATOM 1872 N N . ILE B 1 46 ? -7.59 -32.406 -4.895 1 97.5 46 ILE B N 1
ATOM 1873 C CA . ILE B 1 46 ? -7.797 -31.312 -5.832 1 97.5 46 ILE B CA 1
ATOM 1874 C C . ILE B 1 46 ? -8.844 -31.703 -6.871 1 97.5 46 ILE B C 1
ATOM 1876 O O . ILE B 1 46 ? -9.695 -30.891 -7.242 1 97.5 46 ILE B O 1
ATOM 1880 N N . LEU B 1 47 ? -8.781 -32.938 -7.25 1 96.56 47 LEU B N 1
ATOM 1881 C CA . LEU B 1 47 ? -9.648 -33.406 -8.328 1 96.56 47 LEU B CA 1
ATOM 1882 C C . LEU B 1 47 ? -10.922 -34.031 -7.773 1 96.56 47 LEU B C 1
ATOM 1884 O O . LEU B 1 47 ? -11.75 -34.562 -8.531 1 96.56 47 LEU B O 1
ATOM 1888 N N . ASP B 1 48 ? -11.07 -33.938 -6.441 1 94.69 48 ASP B N 1
ATOM 1889 C CA . ASP B 1 48 ? -12.242 -34.5 -5.762 1 94.69 48 ASP B CA 1
ATOM 1890 C C . ASP B 1 48 ? -12.414 -35.969 -6.07 1 94.69 48 ASP B C 1
ATOM 1892 O O . ASP B 1 48 ? -13.516 -36.406 -6.41 1 94.69 48 ASP B O 1
ATOM 1896 N N . LEU B 1 49 ? -11.344 -36.688 -6.043 1 89.5 49 LEU B N 1
ATOM 1897 C CA . LEU B 1 49 ? -11.367 -38.125 -6.285 1 89.5 49 LEU B CA 1
ATOM 1898 C C . LEU B 1 49 ? -11.398 -38.906 -4.973 1 89.5 49 LEU B C 1
ATOM 1900 O O . LEU B 1 49 ? -10.93 -38.406 -3.945 1 89.5 49 LEU B O 1
ATOM 1904 N N . GLU B 1 50 ? -11.984 -40 -4.992 1 84.81 50 GLU B N 1
ATOM 1905 C CA . GLU B 1 50 ? -11.984 -40.875 -3.828 1 84.81 50 GLU B CA 1
ATOM 1906 C C . GLU B 1 50 ? -10.586 -41.438 -3.562 1 84.81 50 GLU B C 1
ATOM 1908 O O . GLU B 1 50 ? -9.891 -41.844 -4.492 1 84.81 50 GLU B O 1
ATOM 1913 N N . PRO B 1 51 ? -10.211 -41.25 -2.186 1 81.94 51 PRO B N 1
ATOM 1914 C CA . PRO B 1 51 ? -8.891 -41.781 -1.859 1 81.94 51 PRO B CA 1
ATOM 1915 C C . PRO B 1 51 ? -8.75 -43.281 -2.209 1 81.94 51 PRO B C 1
ATOM 1917 O O . PRO B 1 51 ? -9.711 -44.031 -2.09 1 81.94 51 PRO B O 1
ATOM 1920 N N . GLU B 1 52 ? -7.719 -43.594 -2.82 1 73.75 52 GLU B N 1
ATOM 1921 C CA . GLU B 1 52 ? -7.457 -45 -3.039 1 73.75 52 GLU B CA 1
ATOM 1922 C C . GLU B 1 52 ? -7.133 -45.719 -1.729 1 73.75 52 GLU B C 1
ATOM 1924 O O . GLU B 1 52 ? -6.578 -45.125 -0.808 1 73.75 52 GLU B O 1
ATOM 1929 N N . SER B 1 53 ? -7.891 -46.844 -1.232 1 64.38 53 SER B N 1
ATOM 1930 C CA . SER B 1 53 ? -8.039 -47.656 -0.035 1 64.38 53 SER B CA 1
ATOM 1931 C C . SER B 1 53 ? -6.699 -47.875 0.648 1 64.38 53 SER B C 1
ATOM 1933 O O . SER B 1 53 ? -6.645 -48.406 1.765 1 64.38 53 SER B O 1
ATOM 1935 N N . GLY B 1 54 ? -5.625 -47.188 0.19 1 59.09 54 GLY B N 1
ATOM 1936 C CA . GLY B 1 54 ? -4.387 -47.719 0.753 1 59.09 54 GLY B CA 1
ATOM 1937 C C . GLY B 1 54 ? -3.977 -47 2.035 1 59.09 54 GLY B C 1
ATOM 1938 O O . GLY B 1 54 ? -4.711 -47.031 3.025 1 59.09 54 GLY B O 1
ATOM 1939 N N . SER B 1 55 ? -2.895 -46.188 2.105 1 61.19 55 SER B N 1
ATOM 1940 C CA . SER B 1 55 ? -2.086 -45.75 3.236 1 61.19 55 SER B CA 1
ATOM 1941 C C . SER B 1 55 ? -2.871 -44.812 4.141 1 61.19 55 SER B C 1
ATOM 1943 O O . SER B 1 55 ? -3.855 -44.188 3.707 1 61.19 55 SER B O 1
ATOM 1945 N N . ASP B 1 56 ? -2.631 -44.906 5.5 1 67.25 56 ASP B N 1
ATOM 1946 C CA . ASP B 1 56 ? -3.172 -44.031 6.523 1 67.25 56 ASP B CA 1
ATOM 1947 C C . ASP B 1 56 ? -3.062 -42.562 6.09 1 67.25 56 ASP B C 1
ATOM 1949 O O . ASP B 1 56 ? -1.966 -42.062 5.828 1 67.25 56 ASP B O 1
ATOM 1953 N N . PRO B 1 57 ? -4.207 -42.031 5.816 1 73.06 57 PRO B N 1
ATOM 1954 C CA . PRO B 1 57 ? -4.176 -40.656 5.328 1 73.06 57 PRO B CA 1
ATOM 1955 C C . PRO B 1 57 ? -3.457 -39.719 6.289 1 73.06 57 PRO B C 1
ATOM 1957 O O . PRO B 1 57 ? -3.525 -39.875 7.508 1 73.06 57 PRO B O 1
ATOM 1960 N N . PRO B 1 58 ? -2.508 -39 5.777 1 82.44 58 PRO B N 1
ATOM 1961 C CA . PRO B 1 58 ? -1.907 -37.969 6.617 1 82.44 58 PRO B CA 1
ATOM 1962 C C . PRO B 1 58 ? -2.949 -37.094 7.328 1 82.44 58 PRO B C 1
ATOM 1964 O O . PRO B 1 58 ? -4.129 -37.125 6.969 1 82.44 58 PRO B O 1
ATOM 1967 N N . PRO B 1 59 ? -2.518 -36.5 8.422 1 88.38 59 PRO B N 1
ATOM 1968 C CA . PRO B 1 59 ? -3.436 -35.562 9.062 1 88.38 59 PRO B CA 1
ATOM 1969 C C . PRO B 1 59 ? -4.074 -34.562 8.078 1 88.38 59 PRO B C 1
ATOM 1971 O O . PRO B 1 59 ? -3.42 -34.125 7.129 1 88.38 59 PRO B O 1
ATOM 1974 N N . GLU B 1 60 ? -5.25 -34.281 8.305 1 87.31 60 GLU B N 1
ATOM 1975 C CA . GLU B 1 60 ? -6.059 -33.438 7.406 1 87.31 60 GLU B CA 1
ATOM 1976 C C . GLU B 1 60 ? -5.391 -32.094 7.125 1 87.31 60 GLU B C 1
ATOM 1978 O O . GLU B 1 60 ? -5.398 -31.625 5.988 1 87.31 60 GLU B O 1
ATOM 1983 N N . GLY B 1 61 ? -4.82 -31.578 8.164 1 91.56 61 GLY B N 1
ATOM 1984 C CA . GLY B 1 61 ? -4.16 -30.281 8.008 1 91.56 61 GLY B CA 1
ATOM 1985 C C . GLY B 1 61 ? -2.965 -30.344 7.074 1 91.56 61 GLY B C 1
ATOM 1986 O O . GLY B 1 61 ? -2.797 -29.469 6.223 1 91.56 61 GLY B O 1
ATOM 1987 N N . GLU B 1 62 ? -2.215 -31.312 7.234 1 92.94 62 GLU B N 1
ATOM 1988 C CA . GLU B 1 62 ? -1.037 -31.484 6.391 1 92.94 62 GLU B CA 1
ATOM 1989 C C . GLU B 1 62 ? -1.432 -31.75 4.938 1 92.94 62 GLU B C 1
ATOM 1991 O O . GLU B 1 62 ? -0.812 -31.219 4.016 1 92.94 62 GLU B O 1
ATOM 1996 N N . LEU B 1 63 ? -2.43 -32.625 4.758 1 93.94 63 LEU B N 1
ATOM 1997 C CA . LEU B 1 63 ? -2.889 -32.938 3.408 1 93.94 63 LEU B CA 1
ATOM 1998 C C . LEU B 1 63 ? -3.43 -31.703 2.711 1 93.94 63 LEU B C 1
ATOM 2000 O O . LEU B 1 63 ? -3.158 -31.484 1.528 1 93.94 63 LEU B O 1
ATOM 2004 N N . GLU B 1 64 ? -4.195 -30.906 3.492 1 94.75 64 GLU B N 1
ATOM 2005 C CA . GLU B 1 64 ? -4.734 -29.672 2.924 1 94.75 64 GLU B CA 1
ATOM 2006 C C . GLU B 1 64 ? -3.617 -28.734 2.49 1 94.75 64 GLU B C 1
ATOM 2008 O O . GLU B 1 64 ? -3.682 -28.141 1.412 1 94.75 64 GLU B O 1
ATOM 2013 N N . GLN B 1 65 ? -2.637 -28.656 3.287 1 96 65 GLN B N 1
ATOM 2014 C CA . GLN B 1 65 ? -1.498 -27.812 2.963 1 96 65 GLN B CA 1
ATOM 2015 C C . GLN B 1 65 ? -0.772 -28.312 1.718 1 96 65 GLN B C 1
ATOM 2017 O O . GLN B 1 65 ? -0.369 -27.516 0.865 1 96 65 GLN B O 1
ATOM 2022 N N . SER B 1 66 ? -0.63 -29.547 1.674 1 96.69 66 SER B N 1
ATOM 2023 C CA . SER B 1 66 ? 0.017 -30.156 0.517 1 96.69 66 SER B CA 1
ATOM 2024 C C . SER B 1 66 ? -0.802 -29.953 -0.751 1 96.69 66 SER B C 1
ATOM 2026 O O . SER B 1 66 ? -0.248 -29.656 -1.812 1 96.69 66 SER B O 1
ATOM 2028 N N . ALA B 1 67 ? -2.084 -30.109 -0.627 1 97.19 67 ALA B N 1
ATOM 2029 C CA . ALA B 1 67 ? -2.967 -29.891 -1.771 1 97.19 67 ALA B CA 1
ATOM 2030 C C . ALA B 1 67 ? -2.896 -28.453 -2.262 1 97.19 67 ALA B C 1
ATOM 2032 O O . ALA B 1 67 ? -2.854 -28.203 -3.469 1 97.19 67 ALA B O 1
ATOM 2033 N N . GLN B 1 68 ? -2.857 -27.547 -1.346 1 98 68 GLN B N 1
ATOM 2034 C CA . GLN B 1 68 ? -2.76 -26.141 -1.7 1 98 68 GLN B CA 1
ATOM 2035 C C . GLN B 1 68 ? -1.446 -25.844 -2.418 1 98 68 GLN B C 1
ATOM 2037 O O . GLN B 1 68 ? -1.428 -25.109 -3.414 1 98 68 GLN B O 1
ATOM 2042 N N . LYS B 1 69 ? -0.415 -26.391 -1.886 1 98.31 69 LYS B N 1
ATOM 2043 C CA . LYS B 1 69 ? 0.891 -26.203 -2.51 1 98.31 69 LYS B CA 1
ATOM 2044 C C . LYS B 1 69 ? 0.912 -26.766 -3.926 1 98.31 69 LYS B C 1
ATOM 2046 O O . LYS B 1 69 ? 1.375 -26.109 -4.859 1 98.31 69 LYS B O 1
ATOM 2051 N N . LEU B 1 70 ? 0.421 -27.969 -4.059 1 98.31 70 LEU B N 1
ATOM 2052 C CA . LEU B 1 70 ? 0.369 -28.578 -5.379 1 98.31 70 LEU B CA 1
ATOM 2053 C C . LEU B 1 70 ? -0.468 -27.75 -6.34 1 98.31 70 LEU B C 1
AT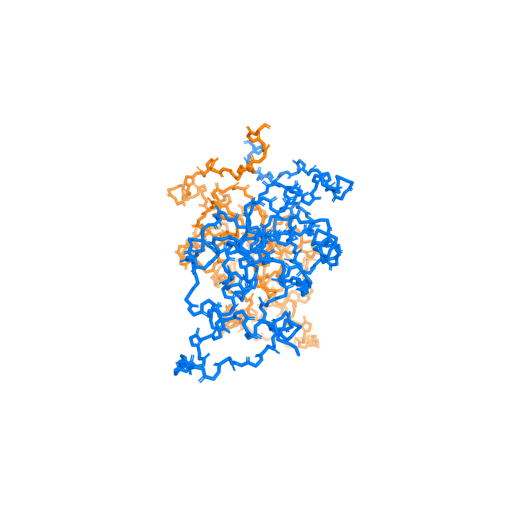OM 2055 O O . LEU B 1 70 ? -0.049 -27.484 -7.469 1 98.31 70 LEU B O 1
ATOM 2059 N N . TYR B 1 71 ? -1.62 -27.359 -5.871 1 98.75 71 TYR B N 1
ATOM 2060 C CA . TYR B 1 71 ? -2.482 -26.547 -6.719 1 98.75 71 TYR B CA 1
ATOM 2061 C C . TYR B 1 71 ? -1.771 -25.266 -7.152 1 98.75 71 TYR B C 1
ATOM 2063 O O . TYR B 1 71 ? -1.859 -24.859 -8.312 1 98.75 71 TYR B O 1
ATOM 2071 N N . GLY B 1 72 ? -1.076 -24.625 -6.23 1 98.75 72 GLY B N 1
ATOM 2072 C CA . GLY B 1 72 ? -0.322 -23.422 -6.547 1 98.75 72 GLY B CA 1
ATOM 2073 C C . GLY B 1 72 ? 0.703 -23.625 -7.645 1 98.75 72 GLY B C 1
ATOM 2074 O O . GLY B 1 72 ? 0.816 -22.812 -8.562 1 98.75 72 GLY B O 1
ATOM 2075 N N . LEU B 1 73 ? 1.396 -24.688 -7.531 1 98.69 73 LEU B N 1
ATOM 2076 C CA . LEU B 1 73 ? 2.434 -24.984 -8.516 1 98.69 73 LEU B CA 1
ATOM 2077 C C . LEU B 1 73 ? 1.823 -25.297 -9.875 1 98.69 73 LEU B C 1
ATOM 2079 O O . LEU B 1 73 ? 2.367 -24.906 -10.914 1 98.69 73 LEU B O 1
ATOM 2083 N N . ILE B 1 74 ? 0.718 -25.969 -9.883 1 98.69 74 ILE B N 1
ATOM 2084 C CA . ILE B 1 74 ? 0 -26.219 -11.125 1 98.69 74 ILE B CA 1
ATOM 2085 C C . ILE B 1 74 ? -0.498 -24.906 -11.711 1 98.69 74 ILE B C 1
ATOM 2087 O O . ILE B 1 74 ? -0.383 -24.672 -12.922 1 98.69 74 ILE B O 1
ATOM 2091 N N . HIS B 1 75 ? -1.035 -24.109 -10.836 1 98.88 75 HIS B N 1
ATOM 2092 C CA . HIS B 1 75 ? -1.572 -22.812 -11.219 1 98.88 75 HIS B CA 1
ATOM 2093 C C . HIS B 1 75 ? -0.519 -21.969 -11.93 1 98.88 75 HIS B C 1
ATOM 2095 O O . HIS B 1 75 ? -0.809 -21.328 -12.945 1 98.88 75 HIS B O 1
ATOM 2101 N N . ALA B 1 76 ? 0.677 -21.984 -11.445 1 98.69 76 ALA B N 1
ATOM 2102 C CA . ALA B 1 76 ? 1.774 -21.203 -12.008 1 98.69 76 ALA B CA 1
ATOM 2103 C C . ALA B 1 76 ? 2.02 -21.578 -13.469 1 98.69 76 ALA B C 1
ATOM 2105 O O . ALA B 1 76 ? 2.363 -20.719 -14.281 1 98.69 76 ALA B O 1
ATOM 2106 N N . ARG B 1 77 ? 1.87 -22.766 -13.766 1 98.56 77 ARG B N 1
ATOM 2107 C CA . ARG B 1 77 ? 2.051 -23.219 -15.133 1 98.56 77 ARG B CA 1
ATOM 2108 C C . ARG B 1 77 ? 0.817 -22.922 -15.977 1 98.56 77 ARG B C 1
ATOM 2110 O O . ARG B 1 77 ? 0.937 -22.516 -17.141 1 98.56 77 ARG B O 1
ATOM 2117 N N . PHE B 1 78 ? -0.289 -23.125 -15.406 1 98.81 78 PHE B N 1
ATOM 2118 C CA . PHE B 1 78 ? -1.557 -22.969 -16.109 1 98.81 78 PHE B CA 1
ATOM 2119 C C . PHE B 1 78 ? -1.722 -21.531 -16.609 1 98.81 78 PHE B C 1
ATOM 2121 O O . PHE B 1 78 ? -2.191 -21.312 -17.734 1 98.81 78 PHE B O 1
ATOM 2128 N N . ILE B 1 79 ? -1.287 -20.516 -15.844 1 98.69 79 ILE B N 1
ATOM 2129 C CA . ILE B 1 79 ? -1.538 -19.125 -16.188 1 98.69 79 ILE B CA 1
ATOM 2130 C C . ILE B 1 79 ? -0.573 -18.672 -17.281 1 98.69 79 ILE B C 1
ATOM 2132 O O . ILE B 1 79 ? -0.625 -17.531 -17.734 1 98.69 79 ILE B O 1
ATOM 2136 N N . LEU B 1 80 ? 0.247 -19.562 -17.734 1 97.94 80 LEU B N 1
ATOM 2137 C CA . LEU B 1 80 ? 1.111 -19.266 -18.859 1 97.94 80 LEU B CA 1
ATOM 2138 C C . LEU B 1 80 ? 0.506 -19.797 -20.156 1 97.94 80 LEU B C 1
ATOM 2140 O O . LEU B 1 80 ? 1.037 -19.547 -21.25 1 97.94 80 LEU B O 1
ATOM 2144 N N . THR B 1 81 ? -0.606 -20.516 -20.047 1 98.06 81 THR B N 1
ATOM 2145 C CA . THR B 1 81 ? -1.357 -20.938 -21.219 1 98.06 81 THR B CA 1
ATOM 2146 C C . THR B 1 81 ? -2.293 -19.812 -21.688 1 98.06 81 THR B C 1
ATOM 2148 O O . THR B 1 81 ? -2.529 -18.859 -20.953 1 98.06 81 THR B O 1
ATOM 2151 N N . ASN B 1 82 ? -2.83 -20.031 -22.938 1 97.75 82 ASN B N 1
ATOM 2152 C CA . ASN B 1 82 ? -3.779 -19.031 -23.438 1 97.75 82 ASN B CA 1
ATOM 2153 C C . ASN B 1 82 ? -5.031 -18.969 -22.578 1 97.75 82 ASN B C 1
ATOM 2155 O O . ASN B 1 82 ? -5.52 -17.875 -22.266 1 97.75 82 ASN B O 1
ATOM 2159 N N . ARG B 1 83 ? -5.5 -20.141 -22.219 1 98.38 83 ARG B N 1
ATOM 2160 C CA . ARG B 1 83 ? -6.691 -20.203 -21.375 1 98.38 83 ARG B CA 1
ATOM 2161 C C . ARG B 1 83 ? -6.449 -19.531 -20.031 1 98.38 83 ARG B C 1
ATOM 2163 O O . ARG B 1 83 ? -7.27 -18.75 -19.562 1 98.38 83 ARG B O 1
ATOM 2170 N N . GLY B 1 84 ? -5.379 -19.844 -19.344 1 98.69 84 GLY B N 1
ATOM 2171 C CA . GLY B 1 84 ? -5.02 -19.219 -18.078 1 98.69 84 GLY B CA 1
ATOM 2172 C C . GLY B 1 84 ? -4.812 -17.719 -18.188 1 98.69 84 GLY B C 1
ATOM 2173 O O . GLY B 1 84 ? -5.254 -16.969 -17.312 1 98.69 84 GLY B O 1
ATOM 2174 N N . ILE B 1 85 ? -4.203 -17.281 -19.234 1 98.56 85 ILE B N 1
ATOM 2175 C CA . ILE B 1 85 ? -3.957 -15.859 -19.484 1 98.56 85 ILE B CA 1
ATOM 2176 C C . ILE B 1 85 ? -5.289 -15.125 -19.625 1 98.56 85 ILE B C 1
ATOM 2178 O O . ILE B 1 85 ? -5.469 -14.039 -19.078 1 98.56 85 ILE B O 1
ATOM 2182 N N . ASP B 1 86 ? -6.18 -15.734 -20.344 1 98.56 86 ASP B N 1
ATOM 2183 C CA . ASP B 1 86 ? -7.484 -15.117 -20.531 1 98.56 86 ASP B CA 1
ATOM 2184 C C . ASP B 1 86 ? -8.211 -14.938 -19.203 1 98.56 86 ASP B C 1
ATOM 2186 O O . ASP B 1 86 ? -8.82 -13.898 -18.953 1 98.56 86 ASP B O 1
ATOM 2190 N N . LEU B 1 87 ? -8.18 -15.945 -18.391 1 98.75 87 LEU B N 1
ATOM 2191 C CA . LEU B 1 87 ? -8.836 -15.875 -17.078 1 98.75 87 LEU B CA 1
ATOM 2192 C C . LEU B 1 87 ? -8.195 -14.797 -16.203 1 98.75 87 LEU B C 1
ATOM 2194 O O . LEU B 1 87 ? -8.898 -14.016 -15.57 1 98.75 87 LEU B O 1
ATOM 2198 N N . MET B 1 88 ? -6.891 -14.719 -16.203 1 98.81 88 MET B N 1
ATOM 2199 C CA . MET B 1 88 ? -6.164 -13.758 -15.391 1 98.81 88 MET B CA 1
ATOM 2200 C C . MET B 1 88 ? -6.332 -12.344 -15.938 1 98.81 88 MET B C 1
ATOM 2202 O O . MET B 1 88 ? -6.352 -11.375 -15.18 1 98.81 88 MET B O 1
ATOM 2206 N N . LEU B 1 89 ? -6.441 -12.273 -17.281 1 98.69 89 LEU B N 1
ATOM 2207 C CA . LEU B 1 89 ? -6.699 -10.984 -17.906 1 98.69 89 LEU B CA 1
ATOM 2208 C C . LEU B 1 89 ? -8.031 -10.406 -17.422 1 98.69 89 LEU B C 1
ATOM 2210 O O . LEU B 1 89 ? -8.125 -9.211 -17.156 1 98.69 89 LEU B O 1
ATOM 2214 N N . GLU B 1 90 ? -9 -11.195 -17.359 1 98.5 90 GLU B N 1
ATOM 2215 C CA . GLU B 1 90 ? -10.297 -10.758 -16.875 1 98.5 90 GLU B CA 1
ATOM 2216 C C . GLU B 1 90 ? -10.195 -10.203 -15.453 1 98.5 90 GLU B C 1
ATOM 2218 O O . GLU B 1 90 ? -10.75 -9.148 -15.141 1 98.5 90 GLU B O 1
ATOM 2223 N N . LYS B 1 91 ? -9.508 -10.914 -14.609 1 98.56 91 LYS B N 1
ATOM 2224 C CA . LYS B 1 91 ? -9.297 -10.469 -13.242 1 98.56 91 LYS B CA 1
ATOM 2225 C C . LYS B 1 91 ? -8.547 -9.141 -13.203 1 98.56 91 LYS B C 1
ATOM 2227 O O . LYS B 1 91 ? -8.875 -8.258 -12.406 1 98.56 91 LYS B O 1
ATOM 2232 N N . TYR B 1 92 ? -7.559 -9.023 -14.039 1 98.62 92 TYR B N 1
ATOM 2233 C CA . TYR B 1 92 ? -6.762 -7.809 -14.148 1 98.62 92 TYR B CA 1
ATOM 2234 C C . TYR B 1 92 ? -7.629 -6.621 -14.539 1 98.62 92 TYR B C 1
ATOM 2236 O O . TYR B 1 92 ? -7.543 -5.551 -13.93 1 98.62 92 TYR B O 1
ATOM 2244 N N . GLN B 1 93 ? -8.453 -6.805 -15.492 1 98.12 93 GLN B N 1
ATOM 2245 C CA . GLN B 1 93 ? -9.312 -5.746 -16 1 98.12 93 GLN B CA 1
ATOM 2246 C C . GLN B 1 93 ? -10.344 -5.324 -14.953 1 98.12 93 GLN B C 1
ATOM 2248 O O . GLN B 1 93 ? -10.75 -4.164 -14.906 1 98.12 93 GLN B O 1
ATOM 2253 N N . LYS B 1 94 ? -10.695 -6.273 -14.094 1 97.81 94 LYS B N 1
ATOM 2254 C CA . LYS B 1 94 ? -11.656 -5.992 -13.031 1 97.81 94 LYS B CA 1
ATOM 2255 C C . LYS B 1 94 ? -10.969 -5.398 -11.812 1 97.81 94 LYS B C 1
ATOM 2257 O O . LYS B 1 94 ? -11.625 -5.027 -10.836 1 97.81 94 LYS B O 1
ATOM 2262 N N . GLY B 1 95 ? -9.664 -5.383 -11.812 1 97.69 95 GLY B N 1
ATOM 2263 C CA . GLY B 1 95 ? -8.906 -4.836 -10.703 1 97.69 95 GLY B CA 1
ATOM 2264 C C . GLY B 1 95 ? -8.875 -5.75 -9.492 1 97.69 95 GLY B C 1
ATOM 2265 O O . GLY B 1 95 ? -8.742 -5.281 -8.359 1 97.69 95 GLY B O 1
ATOM 2266 N N . GLU B 1 96 ? -9.016 -7.016 -9.719 1 98 96 GLU B N 1
ATOM 2267 C CA . GLU B 1 96 ? -9.133 -7.965 -8.617 1 98 96 GLU B CA 1
ATOM 2268 C C . GLU B 1 96 ? -7.801 -8.141 -7.891 1 98 96 GLU B C 1
ATOM 2270 O O . GLU B 1 96 ? -7.766 -8.641 -6.766 1 98 96 GLU B O 1
ATOM 2275 N N . PHE B 1 97 ? -6.703 -7.715 -8.5 1 98.5 97 PHE B N 1
ATOM 2276 C CA . PHE B 1 97 ? -5.395 -7.875 -7.875 1 98.5 97 PHE B CA 1
ATOM 2277 C C . PHE B 1 97 ? -5 -6.609 -7.125 1 98.5 97 PHE B C 1
ATOM 2279 O O . PHE B 1 97 ? -3.943 -6.562 -6.488 1 98.5 97 PHE B O 1
ATOM 2286 N N . GLY B 1 98 ? -5.832 -5.582 -7.289 1 97.81 98 GLY B N 1
ATOM 2287 C CA . GLY B 1 98 ? -5.539 -4.316 -6.633 1 97.81 98 GLY B CA 1
ATOM 2288 C C . GLY B 1 98 ? -4.977 -3.271 -7.578 1 97.81 98 GLY B C 1
ATOM 2289 O O . GLY B 1 98 ? -5.082 -3.408 -8.797 1 97.81 98 GLY B O 1
ATOM 2290 N N . THR B 1 99 ? -4.445 -2.203 -6.918 1 98 99 THR B N 1
ATOM 2291 C CA . THR B 1 99 ? -3.908 -1.087 -7.688 1 98 99 THR B CA 1
ATOM 2292 C C . THR B 1 99 ? -2.525 -0.693 -7.176 1 98 99 THR B C 1
ATOM 2294 O O . THR B 1 99 ? -2.166 -1.003 -6.039 1 98 99 THR B O 1
ATOM 2297 N N . CYS B 1 100 ? -1.773 -0.058 -8.031 1 97.62 100 CYS B N 1
ATOM 2298 C CA . CYS B 1 100 ? -0.436 0.406 -7.676 1 97.62 100 CYS B CA 1
ATOM 2299 C C . CYS B 1 100 ? -0.493 1.432 -6.551 1 97.62 100 CYS B C 1
ATOM 2301 O O . CYS B 1 100 ? -1.273 2.383 -6.613 1 97.62 100 CYS B O 1
ATOM 2303 N N . PRO B 1 101 ? 0.325 1.24 -5.516 1 97.31 101 PRO B N 1
ATOM 2304 C CA . PRO B 1 101 ? 0.325 2.203 -4.41 1 97.31 101 PRO B CA 1
ATOM 2305 C C . PRO B 1 101 ? 1.027 3.512 -4.77 1 97.31 101 PRO B C 1
ATOM 2307 O O . PRO B 1 101 ? 0.897 4.504 -4.051 1 97.31 101 PRO B O 1
ATOM 2310 N N . ARG B 1 102 ? 1.841 3.516 -5.773 1 96.19 102 ARG B N 1
ATOM 2311 C CA . ARG B 1 102 ? 2.545 4.719 -6.203 1 96.19 102 ARG B CA 1
ATOM 2312 C C . ARG B 1 102 ? 1.563 5.793 -6.668 1 96.19 102 ARG B C 1
ATOM 2314 O O . ARG B 1 102 ? 0.756 5.551 -7.566 1 96.19 102 ARG B O 1
ATOM 2321 N N . VAL B 1 103 ? 1.661 6.961 -6.141 1 96.38 103 VAL B N 1
ATOM 2322 C CA . VAL B 1 103 ? 0.697 8.031 -6.375 1 96.38 103 VAL B CA 1
ATOM 2323 C C . VAL B 1 103 ? 0.627 8.344 -7.867 1 96.38 103 VAL B C 1
ATOM 2325 O O . VAL B 1 103 ? -0.462 8.484 -8.43 1 96.38 103 VAL B O 1
ATOM 2328 N N . PHE B 1 104 ? 1.686 8.375 -8.539 1 94.56 104 PHE B N 1
ATOM 2329 C CA . PHE B 1 104 ? 1.737 8.891 -9.898 1 94.56 104 PHE B CA 1
ATOM 2330 C C . PHE B 1 104 ? 1.367 7.812 -10.906 1 94.56 104 PHE B C 1
ATOM 2332 O O . PHE B 1 104 ? 1.347 8.062 -12.109 1 94.56 104 PHE B O 1
ATOM 2339 N N . CYS B 1 105 ? 1.062 6.621 -10.453 1 96.06 105 CYS B N 1
ATOM 2340 C CA . CYS B 1 105 ? 0.548 5.578 -11.336 1 96.06 105 CYS B CA 1
ATOM 2341 C C . CYS B 1 105 ? -0.973 5.637 -11.414 1 96.06 105 CYS B C 1
ATOM 2343 O O . CYS B 1 105 ? -1.587 4.883 -12.172 1 96.06 105 CYS B O 1
ATOM 2345 N N . GLN B 1 106 ? -1.532 6.527 -10.578 1 94.5 106 GLN B N 1
ATOM 2346 C CA . GLN B 1 106 ? -2.951 6.859 -10.656 1 94.5 106 GLN B CA 1
ATOM 2347 C C . GLN B 1 106 ? -3.814 5.605 -10.586 1 94.5 106 GLN B C 1
ATOM 2349 O O . GLN B 1 106 ? -4.664 5.379 -11.445 1 94.5 106 GLN B O 1
ATOM 2354 N N . ARG B 1 107 ? -3.525 4.746 -9.633 1 95.88 107 ARG B N 1
ATOM 2355 C CA . ARG B 1 107 ? -4.32 3.57 -9.289 1 95.88 107 ARG B CA 1
ATOM 2356 C C . ARG B 1 107 ? -4.363 2.58 -10.445 1 95.88 107 ARG B C 1
ATOM 2358 O O . ARG B 1 107 ? -5.406 1.994 -10.734 1 95.88 107 ARG B O 1
ATOM 2365 N N . GLN B 1 108 ? -3.24 2.457 -11.133 1 97.31 108 GLN B N 1
ATOM 2366 C CA . GLN B 1 108 ? -3.096 1.452 -12.188 1 97.31 108 GLN B CA 1
ATOM 2367 C C . GLN B 1 108 ? -3.322 0.047 -11.633 1 97.31 108 GLN B C 1
ATOM 2369 O O . GLN B 1 108 ? -2.781 -0.312 -10.586 1 97.31 108 GLN B O 1
ATOM 2374 N N . SER B 1 109 ? -4.172 -0.756 -12.312 1 98.44 109 SER B N 1
ATOM 2375 C CA . SER B 1 109 ? -4.348 -2.156 -11.938 1 98.44 109 SER B CA 1
ATOM 2376 C C . SER B 1 109 ? -3.025 -2.914 -12.008 1 98.44 109 SER B C 1
ATOM 2378 O O . SER B 1 109 ? -2.223 -2.697 -12.914 1 98.44 109 SER B O 1
ATOM 2380 N N . VAL B 1 110 ? -2.842 -3.848 -11.062 1 98.69 110 VAL B N 1
ATOM 2381 C CA . VAL B 1 110 ? -1.564 -4.543 -10.945 1 98.69 110 VAL B CA 1
ATOM 2382 C 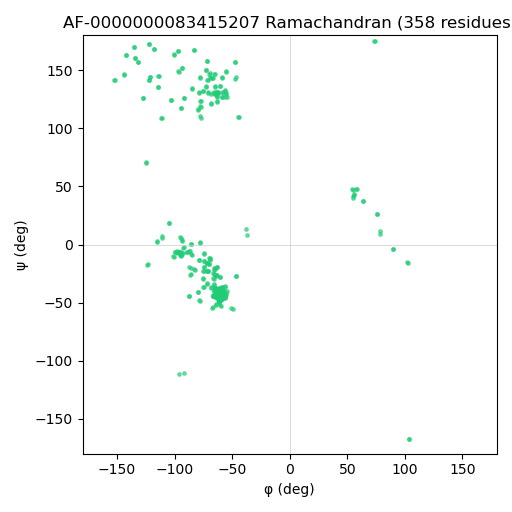C . VAL B 1 110 ? -1.765 -6.035 -11.195 1 98.69 110 VAL B C 1
ATOM 2384 O O . VAL B 1 110 ? -2.898 -6.504 -11.312 1 98.69 110 VAL B O 1
ATOM 2387 N N . LEU B 1 111 ? -0.678 -6.711 -11.359 1 98.69 111 LEU B N 1
ATOM 2388 C CA . LEU B 1 111 ? -0.657 -8.156 -11.586 1 98.69 111 LEU B CA 1
ATOM 2389 C C . LEU B 1 111 ? 0.167 -8.859 -10.508 1 98.69 111 LEU B C 1
ATOM 2391 O O . LEU B 1 111 ? 1.18 -8.32 -10.047 1 98.69 111 LEU B O 1
ATOM 2395 N N . PRO B 1 112 ? -0.285 -10.086 -10.117 1 98.75 112 PRO B N 1
ATOM 2396 C CA . PRO B 1 112 ? 0.567 -10.844 -9.195 1 98.75 112 PRO B CA 1
ATOM 2397 C C . PRO B 1 112 ? 1.85 -11.344 -9.859 1 98.75 112 PRO B C 1
ATOM 2399 O O . PRO B 1 112 ? 1.857 -11.633 -11.062 1 98.75 112 PRO B O 1
ATOM 2402 N N . ILE B 1 113 ? 2.943 -11.414 -9.062 1 98.31 113 ILE B N 1
ATOM 2403 C CA . ILE B 1 113 ? 4.223 -11.891 -9.578 1 98.31 113 ILE B CA 1
ATOM 2404 C C . ILE B 1 113 ? 5.035 -12.516 -8.445 1 98.31 113 ILE B C 1
ATOM 2406 O O . ILE B 1 113 ? 4.914 -12.102 -7.285 1 98.31 113 ILE B O 1
ATOM 2410 N N . GLY B 1 114 ? 5.707 -13.562 -8.766 1 97.69 114 GLY B N 1
ATOM 2411 C CA . GLY B 1 114 ? 6.746 -14.055 -7.875 1 97.69 114 GLY B CA 1
ATOM 2412 C C . GLY B 1 114 ? 8.125 -13.523 -8.219 1 97.69 114 GLY B C 1
ATOM 2413 O O . GLY B 1 114 ? 8.414 -13.219 -9.375 1 97.69 114 GLY B O 1
ATOM 2414 N N . LEU B 1 115 ? 8.984 -13.43 -7.199 1 95.62 115 LEU B N 1
ATOM 2415 C CA . LEU B 1 115 ? 10.359 -13.016 -7.438 1 95.62 115 LEU B CA 1
ATOM 2416 C C . LEU B 1 115 ? 11.281 -14.234 -7.535 1 95.62 115 LEU B C 1
ATOM 2418 O O . LEU B 1 115 ? 12.469 -14.102 -7.844 1 95.62 115 LEU B O 1
ATOM 2422 N N . SER B 1 116 ? 10.75 -15.367 -7.258 1 96.06 116 SER B N 1
ATOM 2423 C CA . SER B 1 116 ? 11.398 -16.672 -7.398 1 96.06 116 SER B CA 1
ATOM 2424 C C . SER B 1 116 ? 10.414 -17.734 -7.852 1 96.06 116 SER B C 1
ATOM 2426 O O . SER B 1 116 ? 9.25 -17.719 -7.445 1 96.06 116 SER B O 1
ATOM 2428 N N . ASP B 1 117 ? 10.883 -18.688 -8.625 1 95.5 117 ASP B N 1
ATOM 2429 C CA . ASP B 1 117 ? 10.039 -19.781 -9.086 1 95.5 117 ASP B CA 1
ATOM 2430 C C . ASP B 1 117 ? 10.125 -20.969 -8.133 1 95.5 117 ASP B C 1
ATOM 2432 O O . ASP B 1 117 ? 9.43 -21.969 -8.32 1 95.5 117 ASP B O 1
ATOM 2436 N N . ASN B 1 118 ? 10.93 -20.859 -7.152 1 96.38 118 ASN B N 1
ATOM 2437 C CA . ASN B 1 118 ? 11.078 -21.938 -6.18 1 96.38 118 ASN B CA 1
ATOM 2438 C C . ASN B 1 118 ? 10.125 -21.766 -5.004 1 96.38 118 ASN B C 1
ATOM 2440 O O . ASN B 1 118 ? 10.148 -20.75 -4.32 1 96.38 118 ASN B O 1
ATOM 2444 N N . PRO B 1 119 ? 9.344 -22.828 -4.746 1 97 119 PRO B N 1
ATOM 2445 C CA . PRO B 1 119 ? 8.391 -22.719 -3.637 1 97 119 PRO B CA 1
ATOM 2446 C C . PRO B 1 119 ? 9.078 -22.469 -2.293 1 97 119 PRO B C 1
ATOM 2448 O O . PRO B 1 119 ? 10.109 -23.078 -2.004 1 97 119 PRO B O 1
ATOM 2451 N N . GLY B 1 120 ? 8.531 -21.578 -1.526 1 96.75 120 GLY B N 1
ATOM 2452 C CA . GLY B 1 120 ? 9.008 -21.312 -0.181 1 96.75 120 GLY B CA 1
ATOM 2453 C C . GLY B 1 120 ? 10.086 -20.25 -0.132 1 96.75 120 GLY B C 1
ATOM 2454 O O . GLY B 1 120 ? 10.523 -19.844 0.949 1 96.75 120 GLY B O 1
ATOM 2455 N N . GLU B 1 121 ? 10.531 -19.734 -1.25 1 97.25 121 GLU B N 1
ATOM 2456 C CA . GLU B 1 121 ? 11.656 -18.797 -1.286 1 97.25 121 GLU B CA 1
ATOM 2457 C C . GLU B 1 121 ? 11.188 -17.359 -1.085 1 97.25 121 GLU B C 1
ATOM 2459 O O . GLU B 1 121 ? 11.844 -16.578 -0.401 1 97.25 121 GLU B O 1
ATOM 2464 N N . ASP B 1 122 ? 10.125 -17 -1.747 1 97.25 122 ASP B N 1
ATOM 2465 C CA . ASP B 1 122 ? 9.57 -15.656 -1.648 1 97.25 122 ASP B CA 1
ATOM 2466 C C . ASP B 1 122 ? 8.039 -15.688 -1.673 1 97.25 122 ASP B C 1
ATOM 2468 O O . ASP B 1 122 ? 7.441 -16.688 -2.072 1 97.25 122 ASP B O 1
ATOM 2472 N N . LEU B 1 123 ? 7.477 -14.586 -1.236 1 98.31 123 LEU B N 1
ATOM 2473 C CA . LEU B 1 123 ? 6.027 -14.422 -1.248 1 98.31 123 LEU B CA 1
ATOM 2474 C C . LEU B 1 123 ? 5.574 -13.656 -2.486 1 98.31 123 LEU B C 1
ATOM 2476 O O . LEU B 1 123 ? 6.402 -13.117 -3.227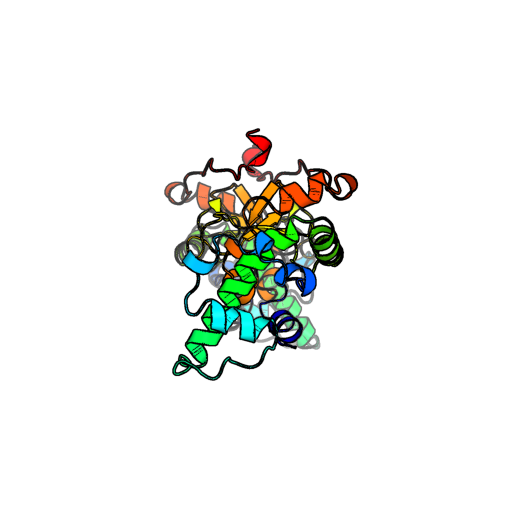 1 98.31 123 LEU B O 1
ATOM 2480 N N . VAL B 1 124 ? 4.305 -13.711 -2.705 1 98.62 124 VAL B N 1
ATOM 2481 C CA . VAL B 1 124 ? 3.76 -13.055 -3.891 1 98.62 124 VAL B CA 1
ATOM 2482 C C . VAL B 1 124 ? 3.891 -11.539 -3.75 1 98.62 124 VAL B C 1
ATOM 2484 O O . VAL B 1 124 ? 3.762 -11 -2.65 1 98.62 124 VAL B O 1
ATOM 2487 N N . ARG B 1 125 ? 4.172 -10.891 -4.844 1 98.38 125 ARG B N 1
ATOM 2488 C CA . ARG B 1 125 ? 4.16 -9.438 -4.969 1 98.38 125 ARG B CA 1
ATOM 2489 C C . ARG B 1 125 ? 3.197 -8.992 -6.062 1 98.38 125 ARG B C 1
ATOM 2491 O O . ARG B 1 125 ? 2.574 -9.82 -6.727 1 98.38 125 ARG B O 1
ATOM 2498 N N . ILE B 1 126 ? 3.012 -7.707 -6.137 1 98.5 126 ILE B N 1
ATOM 2499 C CA . ILE B 1 126 ? 2.199 -7.168 -7.219 1 98.5 126 ILE B CA 1
ATOM 2500 C C . ILE B 1 126 ? 3.068 -6.312 -8.141 1 98.5 126 ILE B C 1
ATOM 2502 O O . ILE B 1 126 ? 3.957 -5.594 -7.676 1 98.5 126 ILE B O 1
ATOM 2506 N N . PHE B 1 127 ? 2.887 -6.512 -9.422 1 98.19 127 PHE B N 1
ATOM 2507 C CA . PHE B 1 127 ? 3.625 -5.828 -10.477 1 98.19 127 PHE B CA 1
ATOM 2508 C C . PHE B 1 127 ? 2.771 -4.738 -11.117 1 98.19 127 PHE B C 1
ATOM 2510 O O . PHE B 1 127 ? 1.643 -4.996 -11.547 1 98.19 127 PHE B O 1
ATOM 2517 N N . CYS B 1 128 ? 3.291 -3.477 -11.125 1 97.12 128 CYS B N 1
ATOM 2518 C CA . CYS B 1 128 ? 2.629 -2.396 -11.852 1 97.12 128 CYS B CA 1
ATOM 2519 C C . CYS B 1 128 ? 3.211 -2.242 -13.25 1 97.12 128 CYS B C 1
ATOM 2521 O O . CYS B 1 128 ? 4.387 -1.903 -13.406 1 97.12 128 CYS B O 1
ATOM 2523 N N . PRO B 1 129 ? 2.424 -2.436 -14.258 1 95.81 129 PRO B N 1
ATOM 2524 C CA . PRO B 1 129 ? 2.932 -2.311 -15.625 1 95.81 129 PRO B CA 1
ATOM 2525 C C . PRO B 1 129 ? 3.145 -0.856 -16.047 1 95.81 129 PRO B C 1
ATOM 2527 O O . PRO B 1 129 ? 3.76 -0.592 -17.078 1 95.81 129 PRO B O 1
ATOM 2530 N N . LYS B 1 130 ? 2.611 0.079 -15.297 1 94.94 130 LYS B N 1
ATOM 2531 C CA . LYS B 1 130 ? 2.791 1.49 -15.625 1 94.94 130 LYS B CA 1
ATOM 2532 C C . LYS B 1 130 ? 4.172 1.982 -15.195 1 94.94 130 LYS B C 1
ATOM 2534 O O . LYS B 1 130 ? 4.887 2.602 -15.984 1 94.94 130 LYS B O 1
ATOM 2539 N N . CYS B 1 131 ? 4.562 1.68 -13.969 1 93.12 131 CYS B N 1
ATOM 2540 C CA . CYS B 1 131 ? 5.859 2.139 -13.484 1 93.12 131 CYS B CA 1
ATOM 2541 C C . CYS B 1 131 ? 6.898 1.028 -13.578 1 93.12 131 CYS B C 1
ATOM 2543 O O . CYS B 1 131 ? 8.086 1.261 -13.336 1 93.12 131 CYS B O 1
ATOM 2545 N N . ASN B 1 132 ? 6.516 -0.198 -13.93 1 93.31 132 ASN B N 1
ATOM 2546 C CA . ASN B 1 132 ? 7.395 -1.354 -14.086 1 93.31 132 ASN B CA 1
ATOM 2547 C C . ASN B 1 132 ? 8.172 -1.654 -12.812 1 93.31 132 ASN B C 1
ATOM 2549 O O . ASN B 1 132 ? 9.383 -1.858 -12.852 1 93.31 132 ASN B O 1
ATOM 2553 N N . ASP B 1 133 ? 7.465 -1.664 -11.75 1 94.94 133 ASP B N 1
ATOM 2554 C CA . ASP B 1 133 ? 8.047 -1.963 -10.445 1 94.94 133 ASP B CA 1
ATOM 2555 C C . ASP B 1 133 ? 7.168 -2.93 -9.656 1 94.94 133 ASP B C 1
ATOM 2557 O O . ASP B 1 133 ? 6.082 -3.303 -10.117 1 94.94 133 ASP B O 1
ATOM 2561 N N . VAL B 1 134 ? 7.691 -3.459 -8.523 1 97.19 134 VAL B N 1
ATOM 2562 C CA . VAL B 1 134 ? 6.996 -4.488 -7.75 1 97.19 134 VAL B CA 1
ATOM 2563 C C . VAL B 1 134 ? 6.781 -4 -6.316 1 97.19 134 VAL B C 1
ATOM 2565 O O . VAL B 1 134 ? 7.668 -3.383 -5.727 1 97.19 134 VAL B O 1
ATOM 2568 N N . TYR B 1 135 ? 5.629 -4.328 -5.77 1 98.06 135 TYR B N 1
ATOM 2569 C CA . TYR B 1 135 ? 5.215 -3.848 -4.453 1 98.06 135 TYR B CA 1
ATOM 2570 C C . TYR B 1 135 ? 4.648 -4.984 -3.613 1 98.06 135 TYR B C 1
ATOM 2572 O O . TYR B 1 135 ? 4.281 -6.035 -4.145 1 98.06 135 TYR B O 1
ATOM 2580 N N . VAL B 1 136 ? 4.609 -4.777 -2.309 1 97.88 136 VAL B N 1
ATOM 2581 C CA . VAL B 1 136 ? 3.955 -5.707 -1.396 1 97.88 136 VAL B CA 1
ATOM 2582 C C . VAL B 1 136 ? 2.443 -5.492 -1.438 1 97.88 136 VAL B C 1
ATOM 2584 O O . VAL B 1 136 ? 1.968 -4.359 -1.364 1 97.88 136 VAL B O 1
ATOM 2587 N N . PRO B 1 137 ? 1.689 -6.582 -1.591 1 97.19 137 PRO B N 1
ATOM 2588 C CA . PRO B 1 137 ? 0.234 -6.422 -1.568 1 97.19 137 PRO B CA 1
ATOM 2589 C C . PRO B 1 137 ? -0.264 -5.734 -0.299 1 97.19 137 PRO B C 1
ATOM 2591 O O . PRO B 1 137 ? 0.307 -5.926 0.777 1 97.19 137 PRO B O 1
ATOM 2594 N N . ARG B 1 138 ? -1.342 -5.016 -0.467 1 94.56 138 ARG B N 1
ATOM 2595 C CA . ARG B 1 138 ? -1.929 -4.301 0.66 1 94.56 138 ARG B CA 1
ATOM 2596 C C . ARG B 1 138 ? -2.48 -5.27 1.699 1 94.56 138 ARG B C 1
ATOM 2598 O O . ARG B 1 138 ? -2.285 -5.078 2.9 1 94.56 138 ARG B O 1
ATOM 2605 N N . SER B 1 139 ? -3.148 -6.254 1.224 1 94.69 139 SER B N 1
ATOM 2606 C CA . SER B 1 139 ? -3.732 -7.254 2.109 1 94.69 139 SER B CA 1
ATOM 2607 C C . SER B 1 139 ? -2.668 -8.211 2.643 1 94.69 139 SER B C 1
ATOM 2609 O O . SER B 1 139 ? -1.904 -8.789 1.867 1 94.69 139 SER B O 1
ATOM 2611 N N . THR B 1 140 ? -2.664 -8.453 3.926 1 95.12 140 THR B N 1
ATOM 2612 C CA . THR B 1 140 ? -1.721 -9.383 4.539 1 95.12 140 THR B CA 1
ATOM 2613 C C . THR B 1 140 ? -1.98 -10.805 4.062 1 95.12 140 THR B C 1
ATOM 2615 O O . THR B 1 140 ? -1.048 -11.602 3.926 1 95.12 140 THR B O 1
ATOM 2618 N N . ARG B 1 141 ? -3.23 -11.109 3.84 1 96.75 141 ARG B N 1
ATOM 2619 C CA . ARG B 1 141 ? -3.578 -12.438 3.357 1 96.75 141 ARG B CA 1
ATOM 2620 C C . ARG B 1 141 ? -2.998 -12.688 1.969 1 96.75 141 ARG B C 1
ATOM 2622 O O . ARG B 1 141 ? -2.414 -13.742 1.713 1 96.75 141 ARG B O 1
ATOM 2629 N N . HIS B 1 142 ? -3.127 -11.727 1.112 1 97.06 142 HIS B N 1
ATOM 2630 C CA . HIS B 1 142 ? -2.566 -11.844 -0.228 1 97.06 142 HIS B CA 1
ATOM 2631 C C . HIS B 1 142 ? -1.043 -11.906 -0.184 1 97.06 142 HIS B C 1
ATOM 2633 O O . HIS B 1 142 ? -0.427 -12.695 -0.901 1 97.06 142 HIS B O 1
ATOM 2639 N N . ALA B 1 143 ? -0.51 -11.102 0.696 1 97.12 143 ALA B N 1
ATOM 2640 C CA . ALA B 1 143 ? 0.942 -10.977 0.79 1 97.12 143 ALA B CA 1
ATOM 2641 C C . ALA B 1 143 ? 1.569 -12.258 1.334 1 97.12 143 ALA B C 1
ATOM 2643 O O . ALA B 1 143 ? 2.783 -12.453 1.236 1 97.12 143 ALA B O 1
ATOM 2644 N N . ALA B 1 144 ? 0.794 -13.164 1.877 1 97.5 144 ALA B N 1
ATOM 2645 C CA . ALA B 1 144 ? 1.297 -14.383 2.512 1 97.5 144 ALA B CA 1
ATOM 2646 C C . ALA B 1 144 ? 1.338 -15.539 1.521 1 97.5 144 ALA B C 1
ATOM 2648 O O . ALA B 1 144 ? 1.867 -16.609 1.829 1 97.5 144 ALA B O 1
ATOM 2649 N N . ILE B 1 145 ? 0.806 -15.352 0.352 1 98.25 145 ILE B N 1
ATOM 2650 C CA . ILE B 1 145 ? 0.774 -16.391 -0.668 1 98.25 145 ILE B CA 1
ATOM 2651 C C . ILE B 1 145 ? 2.18 -16.625 -1.223 1 98.25 145 ILE B C 1
ATOM 2653 O O . ILE B 1 145 ? 2.941 -15.664 -1.397 1 98.25 145 ILE B O 1
ATOM 2657 N N . ASP B 1 146 ? 2.555 -17.859 -1.5 1 98.62 146 ASP B N 1
ATOM 2658 C CA . ASP B 1 146 ? 3.844 -18.172 -2.109 1 98.62 146 ASP B CA 1
ATOM 2659 C C . ASP B 1 146 ? 3.941 -17.594 -3.518 1 98.62 146 ASP B C 1
ATOM 2661 O O . ASP B 1 146 ? 3.057 -17.812 -4.348 1 98.62 146 ASP B O 1
ATOM 2665 N N . GLY B 1 147 ? 5.039 -16.875 -3.785 1 98.56 147 GLY B N 1
ATOM 2666 C CA . GLY B 1 147 ? 5.219 -16.234 -5.078 1 98.56 147 GLY B CA 1
ATOM 2667 C C . GLY B 1 147 ? 5.375 -17.219 -6.219 1 98.56 147 GLY B C 1
ATOM 2668 O O . GLY B 1 147 ? 5.035 -16.922 -7.363 1 98.56 147 GLY B O 1
ATOM 2669 N N . ALA B 1 148 ? 5.848 -18.422 -5.914 1 98.44 148 ALA B N 1
ATOM 2670 C CA . ALA B 1 148 ? 6.078 -19.453 -6.93 1 98.44 148 ALA B CA 1
ATOM 2671 C C . ALA B 1 148 ? 4.77 -19.859 -7.59 1 98.44 148 ALA B C 1
ATOM 2673 O O . ALA B 1 148 ? 4.773 -20.453 -8.672 1 98.44 148 ALA B O 1
ATOM 2674 N N . PHE B 1 149 ? 3.627 -19.578 -6.941 1 98.81 149 PHE B N 1
ATOM 2675 C CA . PHE B 1 149 ? 2.326 -19.984 -7.465 1 98.81 149 PHE B CA 1
ATOM 2676 C C . PHE B 1 149 ? 1.922 -19.094 -8.641 1 98.81 149 PHE B C 1
ATOM 2678 O O . PHE B 1 149 ? 0.945 -19.391 -9.336 1 98.81 149 PHE B O 1
ATOM 2685 N N . PHE B 1 150 ? 2.676 -18.047 -8.914 1 98.62 150 PHE B N 1
ATOM 2686 C CA . PHE B 1 150 ? 2.402 -17.141 -10.023 1 98.62 150 PHE B CA 1
ATOM 2687 C C . PHE B 1 150 ? 3.611 -17.047 -10.945 1 98.62 150 PHE B C 1
ATOM 2689 O O . PHE B 1 150 ? 3.49 -16.594 -12.086 1 98.62 150 PHE B O 1
ATOM 2696 N N . GLY B 1 151 ? 4.789 -17.469 -10.406 1 96.94 151 GLY B N 1
ATOM 2697 C CA . GLY B 1 151 ? 6.008 -17.453 -11.203 1 96.94 151 GLY B CA 1
ATOM 2698 C C . GLY B 1 151 ? 6.566 -16.062 -11.406 1 96.94 151 GLY B C 1
ATOM 2699 O O . GLY B 1 151 ? 5.934 -15.062 -11.031 1 96.94 151 GLY B O 1
ATOM 2700 N N . THR B 1 152 ? 7.707 -15.953 -12.031 1 96.69 152 THR B N 1
ATOM 2701 C CA . THR B 1 152 ? 8.422 -14.695 -12.242 1 96.69 152 THR B CA 1
ATOM 2702 C C . THR B 1 152 ? 8.086 -14.109 -13.609 1 96.69 152 THR B C 1
ATOM 2704 O O . THR B 1 152 ? 8.398 -12.953 -13.891 1 96.69 152 THR B O 1
ATOM 2707 N N . GLY B 1 153 ? 7.371 -14.875 -14.461 1 95.44 153 GLY B N 1
ATOM 2708 C CA . GLY B 1 153 ? 7.227 -14.438 -15.844 1 95.44 153 GLY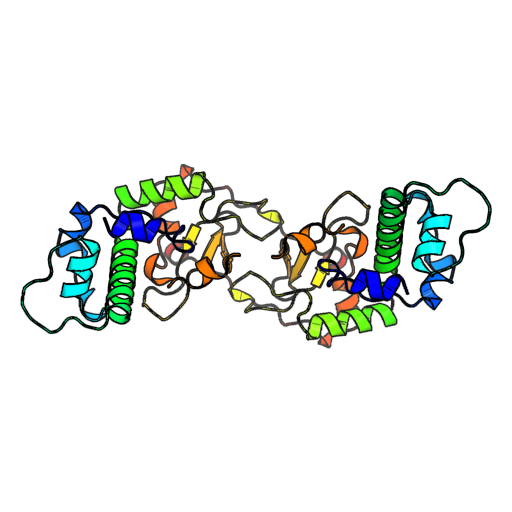 B CA 1
ATOM 2709 C C . GLY B 1 153 ? 5.793 -14.117 -16.219 1 95.44 153 GLY B C 1
ATOM 2710 O O . GLY B 1 153 ? 5.531 -13.641 -17.328 1 95.44 153 GLY B O 1
ATOM 2711 N N . PHE B 1 154 ? 4.855 -14.203 -15.273 1 97.5 154 PHE B N 1
ATOM 2712 C CA . PHE B 1 154 ? 3.438 -14.156 -15.617 1 97.5 154 PHE B CA 1
ATOM 2713 C C . PHE B 1 154 ? 3.072 -12.805 -16.219 1 97.5 154 PHE B C 1
ATOM 2715 O O . PHE B 1 154 ? 2.479 -12.75 -17.297 1 97.5 154 PHE B O 1
ATOM 2722 N N . PRO B 1 155 ? 3.406 -11.672 -15.562 1 97.44 155 PRO B N 1
ATOM 2723 C CA . PRO B 1 155 ? 3.023 -10.391 -16.156 1 97.44 155 PRO B CA 1
ATOM 2724 C C . PRO B 1 155 ? 3.6 -10.203 -17.562 1 97.44 155 PRO B C 1
ATOM 2726 O O . PRO B 1 155 ? 2.908 -9.703 -18.453 1 97.44 155 PRO B O 1
ATOM 2729 N N . GLN B 1 156 ? 4.789 -10.617 -17.703 1 95.19 156 GLN B N 1
ATOM 2730 C CA . GLN B 1 156 ? 5.414 -10.5 -19.016 1 95.19 156 GLN B CA 1
ATOM 2731 C C . GLN B 1 156 ? 4.656 -11.312 -20.062 1 95.19 156 GLN B C 1
ATOM 2733 O O . GLN B 1 156 ? 4.414 -10.836 -21.172 1 95.19 156 GLN B O 1
ATOM 2738 N N . MET B 1 157 ? 4.379 -12.492 -19.75 1 96.94 157 MET B N 1
ATOM 2739 C CA . MET B 1 157 ? 3.664 -13.367 -20.672 1 96.94 157 MET B CA 1
ATOM 2740 C C . MET B 1 157 ? 2.297 -12.797 -21.016 1 96.94 157 MET B C 1
ATOM 2742 O O . MET B 1 157 ? 1.895 -12.812 -22.188 1 96.94 157 MET B O 1
ATOM 2746 N N . LEU B 1 158 ? 1.642 -12.32 -19.984 1 97.5 158 LEU B N 1
ATOM 2747 C CA . LEU B 1 158 ? 0.322 -11.742 -20.219 1 97.5 158 LEU B CA 1
ATOM 2748 C C . LEU B 1 158 ? 0.39 -10.633 -21.266 1 97.5 158 LEU B C 1
ATOM 2750 O O . LEU B 1 158 ? -0.398 -10.617 -22.219 1 97.5 158 LEU B O 1
ATOM 2754 N N . PHE B 1 159 ? 1.373 -9.75 -21.203 1 96.38 159 PHE B N 1
ATOM 2755 C CA . PHE B 1 159 ? 1.444 -8.594 -22.094 1 96.38 159 PHE B CA 1
ATOM 2756 C C . PHE B 1 159 ? 2.072 -8.977 -23.422 1 96.38 159 PHE B C 1
ATOM 2758 O O . PHE B 1 159 ? 1.939 -8.25 -24.406 1 96.38 159 PHE B O 1
ATOM 2765 N N . MET B 1 160 ? 2.791 -10.031 -23.438 1 95.75 160 MET B N 1
ATOM 2766 C CA . MET B 1 160 ? 3.24 -10.562 -24.719 1 95.75 160 MET B CA 1
ATOM 2767 C C . MET B 1 160 ? 2.061 -11.07 -25.531 1 95.75 160 MET B C 1
ATOM 2769 O O . MET B 1 160 ? 1.99 -10.836 -26.75 1 95.75 160 MET B O 1
ATOM 2773 N N . VAL B 1 161 ? 1.164 -11.797 -24.875 1 96.81 161 VAL B N 1
ATOM 2774 C CA . VAL B 1 161 ? -0.002 -12.375 -25.547 1 96.81 161 VAL B CA 1
ATOM 2775 C C . VAL B 1 161 ? -1.024 -11.273 -25.828 1 96.81 161 VAL B C 1
ATOM 2777 O O . VAL B 1 161 ? -1.691 -11.297 -26.875 1 96.81 161 VAL B O 1
ATOM 2780 N N . LYS B 1 162 ? -1.12 -10.367 -24.938 1 96.88 162 LYS B N 1
ATOM 2781 C CA . LYS B 1 162 ? -2.074 -9.273 -25.078 1 96.88 162 LYS B CA 1
ATOM 2782 C C . LYS B 1 162 ? -1.376 -7.918 -24.984 1 96.88 162 LYS B C 1
ATOM 2784 O O . LYS B 1 162 ? -1.632 -7.141 -24.062 1 96.88 162 LYS B O 1
ATOM 2789 N N . PRO B 1 163 ? -0.604 -7.504 -25.906 1 94.94 163 PRO B N 1
ATOM 2790 C CA . PRO B 1 163 ? 0.195 -6.277 -25.844 1 94.94 163 PRO B CA 1
ATOM 2791 C C . PRO B 1 163 ? -0.662 -5.02 -25.75 1 94.94 163 PRO B C 1
ATOM 2793 O O . PRO B 1 163 ? -0.234 -4.02 -25.172 1 94.94 163 PRO B O 1
ATOM 2796 N N . GLU B 1 164 ? -1.899 -5.082 -26.25 1 95.31 164 GLU B N 1
ATOM 2797 C CA . GLU B 1 164 ? -2.777 -3.918 -26.266 1 95.31 164 GLU B CA 1
ATOM 2798 C C . GLU B 1 164 ? -3.236 -3.561 -24.844 1 95.31 164 GLU B C 1
ATOM 2800 O O . GLU B 1 164 ? -3.727 -2.455 -24.609 1 95.31 164 GLU B O 1
ATOM 2805 N N . MET B 1 165 ? -3.074 -4.5 -23.938 1 95.31 165 MET B N 1
ATOM 2806 C CA . MET B 1 165 ? -3.527 -4.297 -22.578 1 95.31 165 MET B CA 1
ATOM 2807 C C . MET B 1 165 ? -2.451 -3.609 -21.734 1 95.31 165 MET B C 1
ATOM 2809 O O . MET B 1 165 ? -2.688 -3.25 -20.578 1 95.31 165 MET B O 1
ATOM 2813 N N . ARG B 1 166 ? -1.286 -3.408 -22.281 1 93.75 166 ARG B N 1
ATOM 2814 C CA . ARG B 1 166 ? -0.203 -2.758 -21.562 1 93.75 166 ARG B CA 1
ATOM 2815 C C . ARG B 1 166 ? -0.401 -1.246 -21.516 1 93.75 166 ARG B C 1
ATOM 2817 O O . ARG B 1 166 ? -0.523 -0.601 -22.562 1 93.75 166 ARG B O 1
ATOM 2824 N N . PRO B 1 167 ? -0.424 -0.755 -20.297 1 94.12 167 PRO B N 1
ATOM 2825 C CA . PRO B 1 167 ? -0.583 0.698 -20.203 1 94.12 167 PRO B CA 1
ATOM 2826 C C . PRO B 1 167 ? 0.669 1.455 -20.641 1 94.12 167 PRO B C 1
ATOM 2828 O O . PRO B 1 167 ? 1.763 0.884 -20.672 1 94.12 167 PRO B O 1
ATOM 2831 N N . LYS B 1 168 ? 0.411 2.707 -21 1 90.62 168 LYS B N 1
ATOM 2832 C CA . LYS B 1 168 ? 1.544 3.578 -21.297 1 90.62 168 LYS B CA 1
ATOM 2833 C C . LYS B 1 168 ? 2.309 3.941 -20.031 1 90.62 168 LYS B C 1
ATOM 2835 O O . LYS B 1 168 ? 1.703 4.25 -19 1 90.62 168 LYS B O 1
ATOM 2840 N N . ARG B 1 169 ? 3.502 3.775 -20.188 1 86 169 ARG B N 1
ATOM 2841 C CA . ARG B 1 169 ? 4.344 4.082 -19.031 1 86 169 ARG B CA 1
ATOM 2842 C C . ARG B 1 169 ? 4.289 5.57 -18.703 1 86 169 ARG B C 1
ATOM 2844 O O . ARG B 1 169 ? 4.281 6.414 -19.594 1 86 169 ARG B O 1
ATOM 2851 N N . THR B 1 170 ? 4.062 5.809 -17.406 1 77.25 170 THR B N 1
ATOM 2852 C CA . THR B 1 170 ? 4.082 7.199 -16.969 1 77.25 170 THR B CA 1
ATOM 2853 C C . THR B 1 170 ? 5.508 7.652 -16.672 1 77.25 170 THR B C 1
ATOM 2855 O O . THR B 1 170 ? 6.316 6.875 -16.156 1 77.25 170 THR B O 1
ATOM 2858 N N . LYS B 1 171 ? 5.879 8.789 -17.141 1 73.06 171 LYS B N 1
ATOM 2859 C CA . LYS B 1 171 ? 7.172 9.414 -16.875 1 73.06 171 LYS B CA 1
ATOM 2860 C C . LYS B 1 171 ? 7.082 10.367 -15.688 1 73.06 171 LYS B C 1
ATOM 2862 O O . LYS B 1 171 ? 8.094 10.93 -15.258 1 73.06 171 LYS B O 1
ATOM 2867 N N . GLN B 1 172 ? 5.863 10.312 -15.141 1 78.25 172 GLN B N 1
ATOM 2868 C CA . GLN B 1 172 ? 5.746 11.281 -14.055 1 78.25 172 GLN B CA 1
ATOM 2869 C C . GLN B 1 172 ? 6.426 10.773 -12.789 1 78.25 172 GLN B C 1
ATOM 2871 O O . GLN B 1 172 ? 6.254 9.609 -12.406 1 78.25 172 GLN B O 1
ATOM 2876 N N . LYS B 1 173 ? 7.359 11.531 -12.438 1 78.31 173 LYS B N 1
ATOM 2877 C CA . LYS B 1 173 ? 8.086 11.227 -11.211 1 78.31 173 LYS B CA 1
ATOM 2878 C C . LYS B 1 173 ? 7.852 12.297 -10.148 1 78.31 173 LYS B C 1
ATOM 2880 O O . LYS B 1 173 ? 7.586 13.453 -10.484 1 78.31 173 LYS B O 1
ATOM 2885 N N . PHE B 1 174 ? 7.824 11.812 -9.023 1 85.06 174 PHE B N 1
ATOM 2886 C CA . PHE B 1 174 ? 7.762 12.773 -7.93 1 85.06 174 PHE B CA 1
ATOM 2887 C C . PHE B 1 174 ? 9.008 13.648 -7.906 1 85.06 174 PHE B C 1
ATOM 2889 O O . PHE B 1 174 ? 10.125 13.148 -8.016 1 85.06 174 PHE B O 1
ATOM 2896 N N . VAL B 1 175 ? 8.773 14.883 -7.977 1 77.62 175 VAL B N 1
ATOM 2897 C CA . VAL B 1 175 ? 9.867 15.836 -7.852 1 77.62 175 VAL B CA 1
ATOM 2898 C C . VAL B 1 175 ? 9.727 16.609 -6.543 1 77.62 175 VAL B C 1
ATOM 2900 O O . VAL B 1 175 ? 8.844 17.469 -6.414 1 77.62 175 VAL B O 1
ATOM 2903 N N . PRO B 1 176 ? 10.672 16.25 -5.668 1 67.75 176 PRO B N 1
ATOM 2904 C CA . PRO B 1 176 ? 10.594 17.016 -4.414 1 67.75 176 PRO B CA 1
ATOM 2905 C C . PRO B 1 176 ? 10.828 18.5 -4.613 1 67.75 176 PRO B C 1
ATOM 2907 O O . PRO B 1 176 ? 11.602 18.906 -5.48 1 67.75 176 PRO B O 1
ATOM 2910 N N . ARG B 1 177 ? 10.078 19.297 -4.129 1 63.12 177 ARG B N 1
ATOM 2911 C CA . ARG B 1 177 ? 10.203 20.75 -4.262 1 63.12 177 ARG B CA 1
ATOM 2912 C C . ARG B 1 177 ? 11.633 21.203 -3.99 1 63.12 177 ARG B C 1
ATOM 2914 O O . ARG B 1 177 ? 12.102 22.172 -4.59 1 63.12 177 ARG B O 1
ATOM 2921 N N . TRP B 1 178 ? 12.406 20.625 -3.299 1 58.03 178 TRP B N 1
ATOM 2922 C CA . TRP B 1 178 ? 13.734 21.141 -2.988 1 58.03 178 TRP B CA 1
ATOM 2923 C C . TRP B 1 178 ? 14.734 20.734 -4.062 1 58.03 178 TRP B C 1
ATOM 2925 O O . TRP B 1 178 ? 15.883 21.203 -4.059 1 58.03 178 TRP B O 1
ATOM 2935 N N . GLU B 1 179 ? 14.562 19.656 -4.793 1 51.53 179 GLU B N 1
ATOM 2936 C CA . GLU B 1 179 ? 15.492 19.359 -5.879 1 51.53 179 GLU B CA 1
ATOM 2937 C C . GLU B 1 179 ? 15.414 20.406 -6.98 1 51.53 179 GLU B C 1
ATOM 2939 O O . GLU B 1 179 ? 16.281 20.469 -7.848 1 51.53 179 GLU B O 1
ATOM 2944 N N . VAL B 1 180 ? 14.32 21.125 -7.031 1 39.47 180 VAL B N 1
ATOM 2945 C CA . VAL B 1 180 ? 14.305 22.188 -8.016 1 39.47 180 VAL B CA 1
ATOM 2946 C C . VAL B 1 180 ? 15.102 23.391 -7.5 1 39.47 180 VAL B C 1
ATOM 2948 O O . VAL B 1 180 ? 15.305 24.359 -8.227 1 39.47 180 VAL B O 1
ATOM 2951 N N . ILE B 1 181 ? 15.438 23.5 -6.352 1 32.94 181 ILE B N 1
ATOM 2952 C CA . ILE B 1 181 ? 16.297 24.625 -6.004 1 32.94 181 ILE B CA 1
ATOM 2953 C C . ILE B 1 181 ? 17.766 24.219 -6.121 1 32.94 181 ILE B C 1
ATOM 2955 O O . ILE B 1 181 ? 18.172 23.203 -5.574 1 32.94 181 ILE B O 1
#

Organism: Drosophila navojoa (NCBI:txid7232)

Radius of gyration: 25.98 Å; Cα contacts (8 Å, |Δi|>4): 608; chains: 2; bounding box: 47×83×54 Å

Nearest PDB structures (foldseek):
  2r6m-assembly1_B-2  TM=9.627E-01  e=8.612E-26  Rattus norvegicus
  4md9-assembly3_N  TM=9.639E-01  e=1.759E-25  Homo sapiens
  4md8-assembly1_A  TM=9.604E-01  e=4.836E-25  Homo sapiens
  3eed-assembly1_A  TM=9.707E-01  e=8.262E-25  Homo sapiens
  4md9-assembly3_O  TM=9.631E-01  e=5.781E-25  Homo sapiens

Solvent-accessible surface area (backbone atoms only — not comparable to full-atom values): 19923 Å² total; per-residue (Å²): 110,44,51,67,51,53,42,66,35,92,52,29,65,78,52,75,82,73,57,63,72,56,69,69,37,61,76,74,51,65,81,49,59,83,78,26,62,64,41,70,62,17,51,26,50,54,68,63,44,79,77,74,91,64,76,83,73,66,58,65,68,60,43,50,50,23,26,50,51,46,49,29,51,47,41,26,56,43,44,72,37,71,68,33,31,52,56,50,46,52,38,37,77,68,37,65,63,35,54,37,52,42,52,74,51,70,60,35,52,20,36,61,29,11,87,32,66,47,78,84,74,37,44,27,28,29,33,25,65,36,75,56,42,48,28,56,46,85,48,68,55,48,32,65,35,54,3,20,31,37,18,61,52,36,59,59,51,46,35,68,78,39,53,87,74,54,58,75,63,59,82,70,64,68,70,60,73,66,77,75,99,109,44,51,66,53,54,42,66,36,90,52,28,64,79,53,74,82,72,57,64,72,57,69,69,36,62,76,74,51,67,82,48,61,82,80,26,62,64,42,69,62,17,50,26,49,55,67,64,44,80,78,74,89,65,76,84,72,66,58,67,68,60,44,50,50,24,24,50,50,47,50,28,52,46,40,26,56,42,43,70,36,72,70,32,30,53,57,51,47,53,38,35,76,70,37,66,62,35,53,36,52,43,55,74,51,67,58,35,52,19,36,63,28,11,88,32,69,49,79,83,72,35,45,26,30,29,33,24,65,37,76,56,39,50,27,56,47,87,47,67,56,48,33,66,36,54,3,20,33,39,18,62,52,36,59,58,50,46,36,67,77,38,52,87,75,54,57,73,61,58,82,68,64,70,68,61,72,66,77,75,102

pL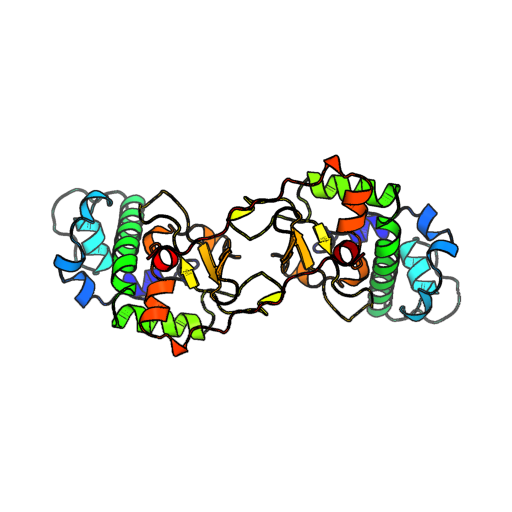DDT: mean 93.24, std 10.49, range [32.78, 98.88]

Foldseek 3Di:
DQQVVQCPDPLNVQFDRFDVVLLVPVVLQPPVPVVAPPVVLLSCNSNVHDDDPDDDDDDPVNSVVRNVSSLLLSRQSRCLDPVNLVRNVVCQVVLSQWFDPDVQLPRHRWHWAAPDLRWPPAFIWTAHLQQGDTHQRPDPSNNRHTRNSNYHCNVVSSCVVVVVPRDHHDPDDDDDPVVVD/DQQVVQCPDPLNVQFDRFDVVLLVPVVLQPPVPVQAPPVVLLSCNNNVHDDDPDDDDDDPVNSVVRNVSSLLLSRQSRCLDPVNLVRNVVCQVVLSQWFDPDVQLPRHRWHWAAPDLRWPPAFIWTAHLQQGDTHQRPDPSNNRHTRNSNYHCNVVSSCVVVVVPRDHHDPDDDDDPVVVD

Sequence (362 aa):
AWIPWFCKQRGNEFFCEVDEDYIHDKFNLNFLDSDVSNYRRSLEVILDLEPESGSDPPPEGELEQSAQKLYGLIHARFILTNRGIDLMLEKYQKGEFGTCPRVFCQRQSVLPIGLSDNPGEDLVRIFCPKCNDVYVPRSTRHAAIDGAFFGTGFPQMLFMVKPEMRPKRTKQKFVPRWEVIAWIPWFCKQRGNEFFCEVDEDYIHDKFNLNFLDSDVSNYRRSLEVILDLEPESGSDPPPEGELEQSAQKLYGLIHARFILTNRGIDLMLEKYQKGEFGTCPRVFCQRQSVLPIGLSDNPGEDLVRIFCPKCNDVYVPRSTRHAAIDGAFFGTGFPQMLFMVKPEMRPKRTKQKFVPRWEVI